Protein AF-A0A657Q3K3-F1 (afdb_monomer)

Foldseek 3Di:
DDDDQDDPVNVVVQLVVVQKAWFWFWKAFLAFQATQATETAIWGHPDPVDIDHCVRPVVVCVVVVVQLVVLLSCLLVVLVLLLVVVVLPVRYAYEYEDALSNQLDLSNVVSNVVNCVVSVRDQQSYEYEYEDVRVVPHDVSSQVNQVSSVVSNYAYEYEPPPPPRDDPVCLVPHRHQAYEHDLVLLVVCVPDPVSLVVLLVVLLSCVVSLHAYEYEADPDLVSSVSNSLSPHGMYTHVVLHDGHGSVVVSVSNNDPGGDNHDCNNVVVSVVVVVVVVVVVVVVVVVCVVCVVPDPDPDDDDPPPDPQDDDDDDDDDDDDDDDDDDDDDDDDDDPDDDDPDPPDDDRPVVPDDPPDPPDDDDDD

Sequence (363 aa):
MGEAEITLVDLAKAVANDEFVFYYQPQVSMVTGILSGAEALLRWRRSEREIISPGEFIPLAESSGFIKEITINMVSKLVRDIVIVNNLNPALTISFNASAKDFSGSGLVDAIEREVRDNQVAIDVLRVELTESVILESDEHTADNLRRLEALGVSLEMDDFGTGFSSLDMLGQWPFSAVKLDQGIISRMRTSGKNRTIALSSVRMAHSLGMDIVAEGIESRDSYIFLQNAGCTTGQGYWISKPLPLEGFLVFASRDQEWPALRLGLFHMAQLDHIQWRKTLMEEVFFHSFADGGRARGRCRPRLSSWITPAAGSASGTTARAGSIAACPCSTSWRRPIAGCTRSVPNWWRRPIGAPTARASPP

Radius of gyration: 24.85 Å; Cα contacts (8 Å, |Δi|>4): 480; chains: 1; bounding box: 60×84×62 Å

Mean predicted aligned error: 12.54 Å

Secondary structure (DSSP, 8-state):
-PPPPP-HHHHHHHHHTT-EEEEEEEEEETTTSSEEEEEEEEEEEEETTEEE-HHHHHHHHHHHTTHHHHHHHHHHHHHHHHHHHHHH-TT-EEEEEE-GGGGSSTHHHHHHHHHHHHTT--GGGEEEEEEHHHHHT--HHHHHHHHHHHHHTPEEEEEEETSS---HHHHHHS-EEEEEE-HHHHHHTTT-HHHHHHHHHHHHHHHHTT-EEEE----SHHHHHHHHHHT-SEE-STTT---EEHHHHHHHHTS-------THHHHHHHHHHHHHHHHHHHHHHHHHHHHTTS-----------SSS------------------------------TT------GGG-S--------PPP-

Nearest PDB structures (foldseek):
  8arv-assembly1_B  TM=9.377E-01  e=3.659E-23  Pseudomonas aeruginosa PAO1
  3sy8-assembly1_D  TM=9.326E-01  e=9.318E-23  Pseudomonas aeruginosa PAO1
  3sy8-assembly1_C  TM=9.336E-01  e=3.787E-22  Pseudomonas aeruginosa PAO1
  3sy8-assembly1_A  TM=9.047E-01  e=4.784E-22  Pseudomonas aeruginosa PAO1
  3sy8-assembly1_B  TM=9.128E-01  e=1.219E-21  Pseudomonas aeruginosa PAO1

Organism: NCBI:txid2548426

Solvent-accessible surface area (backbone atoms only — not comparable to full-atom values): 21229 Å² total; per-residue (Å²): 132,82,80,78,80,85,46,71,68,54,53,53,47,32,61,77,68,64,24,62,44,61,24,32,26,50,27,32,23,25,60,73,12,36,77,40,27,26,41,42,40,69,33,40,37,86,46,102,88,42,73,46,58,48,88,77,48,46,65,59,24,58,76,70,56,51,39,39,59,53,54,50,67,43,46,64,55,54,50,53,52,46,54,57,48,32,73,77,40,71,79,43,27,43,32,33,77,46,58,45,74,38,29,62,46,62,65,42,59,54,48,51,56,48,49,33,61,77,67,69,50,68,48,72,33,38,32,41,31,32,48,58,78,40,55,78,71,53,52,74,58,23,52,53,45,52,51,49,40,44,75,66,41,33,43,32,29,36,30,60,48,76,81,77,83,71,50,68,65,54,69,74,74,46,86,55,47,28,38,30,41,28,35,68,54,54,54,44,32,75,78,36,72,69,37,37,51,49,54,46,47,54,47,51,49,36,52,74,71,70,25,45,33,36,38,31,54,30,69,41,71,67,57,48,54,50,42,21,52,56,42,36,43,28,37,30,19,64,60,78,34,62,68,22,50,62,71,54,36,54,60,56,71,71,49,97,61,76,50,83,54,48,55,62,8,50,53,51,48,54,51,51,52,52,50,52,51,53,48,52,51,51,52,51,52,50,52,58,72,56,56,82,75,54,95,75,79,86,72,87,72,81,78,87,78,82,87,84,80,83,91,77,82,86,83,88,85,84,89,88,88,89,82,81,92,80,83,85,79,93,75,93,73,96,83,79,85,79,83,81,80,82,75,86,69,60,73,88,72,67,62,78,84,75,70,83,77,87,74,82,83,79,135

pLDDT: mean 78.22, std 24.57, range [23.69, 98.56]

InterPro domains:
  IPR001633 EAL domain [PF00563] (10-243)
  IPR001633 EAL domain [PS50883] (4-257)
  IPR001633 EAL domain [SM00052] (3-248)
  IPR001633 EAL domain [cd01948] (10-247)
  IPR035919 EAL domain superfamily [G3DSA:3.20.20.450] (7-258)
  IPR035919 EAL domain superfamily [SSF141868] (10-254)

Structure (mmCIF, N/CA/C/O backbone):
data_AF-A0A657Q3K3-F1
#
_entry.id   AF-A0A657Q3K3-F1
#
loop_
_atom_site.group_PDB
_atom_site.id
_atom_site.type_symbol
_atom_site.label_atom_id
_atom_site.label_alt_id
_atom_site.label_comp_id
_atom_site.label_asym_id
_atom_site.label_entity_id
_atom_site.label_seq_id
_atom_site.pdbx_PDB_ins_code
_atom_site.Cartn_x
_atom_site.Cartn_y
_atom_site.Cartn_z
_atom_site.occupancy
_atom_site.B_iso_or_equiv
_atom_site.auth_seq_id
_atom_site.auth_comp_id
_atom_site.auth_asym_id
_atom_site.auth_atom_id
_atom_site.pdbx_PDB_model_num
ATOM 1 N N . MET A 1 1 ? -2.754 32.372 13.239 1.00 37.00 1 MET A N 1
ATOM 2 C CA . MET A 1 1 ? -3.649 31.634 14.153 1.00 37.00 1 MET A CA 1
ATOM 3 C C . MET A 1 1 ? -2.964 30.307 14.383 1.00 37.00 1 MET A C 1
ATOM 5 O O . MET A 1 1 ? -2.696 29.646 13.395 1.00 37.00 1 MET A O 1
ATOM 9 N N . GLY A 1 2 ? -2.520 30.023 15.610 1.00 43.38 2 GLY A N 1
ATOM 10 C CA . GLY A 1 2 ? -1.815 28.772 15.897 1.00 43.38 2 GLY A CA 1
ATOM 11 C C . GLY A 1 2 ? -2.772 27.606 15.692 1.00 43.38 2 GLY A C 1
ATOM 12 O O . GLY A 1 2 ? -3.871 27.637 16.243 1.00 43.38 2 GLY A O 1
ATOM 13 N N . GLU A 1 3 ? -2.393 26.644 14.856 1.00 53.91 3 GLU A N 1
ATOM 14 C CA . GLU A 1 3 ? -3.095 25.366 14.775 1.00 53.91 3 GLU A CA 1
ATOM 15 C C . GLU A 1 3 ? -3.074 24.748 16.175 1.00 53.91 3 GLU A C 1
ATOM 17 O O . GLU A 1 3 ? -2.020 24.653 16.806 1.00 53.91 3 GLU A O 1
ATOM 22 N N . ALA A 1 4 ? -4.255 24.447 16.713 1.00 69.12 4 ALA A N 1
ATOM 23 C CA . ALA A 1 4 ? -4.358 23.785 18.001 1.00 69.12 4 ALA A CA 1
ATOM 24 C C . ALA A 1 4 ? -3.720 22.398 17.873 1.00 69.12 4 ALA A C 1
ATOM 26 O O . ALA A 1 4 ? -4.109 21.619 17.003 1.00 69.12 4 ALA A O 1
ATOM 27 N N . GLU A 1 5 ? -2.736 22.122 18.724 1.00 86.75 5 GLU A N 1
ATOM 28 C CA . GLU A 1 5 ? -2.041 20.839 18.762 1.00 86.75 5 GLU A CA 1
ATOM 29 C C . GLU A 1 5 ? -3.052 19.711 19.011 1.00 86.75 5 GLU A C 1
ATOM 31 O O . GLU A 1 5 ? -3.883 19.791 19.919 1.00 86.75 5 GLU A O 1
ATOM 36 N N . ILE A 1 6 ? -3.016 18.680 18.166 1.00 91.81 6 ILE A N 1
ATOM 37 C CA . ILE A 1 6 ? -3.902 17.519 18.266 1.00 91.81 6 ILE A CA 1
ATOM 38 C C . ILE A 1 6 ? -3.606 16.779 19.573 1.00 91.81 6 ILE A C 1
ATOM 40 O O . ILE A 1 6 ? -2.451 16.500 19.881 1.00 91.81 6 ILE A O 1
ATOM 44 N N . THR A 1 7 ? -4.644 16.418 20.331 1.00 94.75 7 THR A N 1
ATOM 45 C CA . THR A 1 7 ? -4.495 15.672 21.591 1.00 94.75 7 THR A CA 1
ATOM 46 C C . THR A 1 7 ? -5.052 14.249 21.497 1.00 94.75 7 THR A C 1
ATOM 48 O O . THR A 1 7 ? -5.876 13.936 20.638 1.00 94.75 7 THR A O 1
ATOM 51 N N . LEU A 1 8 ? -4.674 13.373 22.439 1.00 94.94 8 LEU A N 1
ATOM 52 C CA . LEU A 1 8 ? -5.259 12.025 22.548 1.00 94.94 8 LEU A CA 1
ATOM 53 C C . LEU A 1 8 ? -6.769 12.049 22.812 1.00 94.94 8 LEU A C 1
ATOM 55 O O . LEU A 1 8 ? -7.485 11.150 22.380 1.00 94.94 8 LEU A O 1
ATOM 59 N N . VAL A 1 9 ? -7.263 13.087 23.494 1.00 95.75 9 VAL A N 1
ATOM 60 C CA . VAL A 1 9 ? -8.703 13.281 23.707 1.00 95.75 9 VAL A CA 1
ATOM 61 C C . VAL A 1 9 ? -9.404 13.537 22.375 1.00 95.75 9 VAL A C 1
ATOM 63 O O . VAL A 1 9 ? -10.509 13.039 22.166 1.00 95.75 9 VAL A O 1
ATOM 66 N N . ASP A 1 10 ? -8.766 14.273 21.465 1.00 95.19 10 ASP A N 1
ATOM 67 C CA . ASP A 1 10 ? -9.319 14.525 20.137 1.00 95.19 10 ASP A CA 1
ATOM 68 C C . ASP A 1 10 ? -9.315 13.253 19.282 1.00 95.19 10 ASP A C 1
ATOM 70 O O . ASP A 1 10 ? -10.319 12.975 18.632 1.00 95.19 10 ASP A O 1
ATOM 74 N N . LEU A 1 11 ? -8.258 12.430 19.347 1.00 95.81 11 LEU A N 1
ATOM 75 C CA . LEU A 1 11 ? -8.229 11.123 18.670 1.00 95.81 11 LEU A CA 1
ATOM 76 C C . LEU A 1 11 ? -9.324 10.184 19.188 1.00 95.81 11 LEU A C 1
ATOM 78 O O . LEU A 1 11 ? -10.026 9.554 18.399 1.00 95.81 11 LEU A O 1
ATOM 82 N N . ALA A 1 12 ? -9.508 10.115 20.508 1.00 95.44 12 ALA A N 1
ATOM 83 C CA . ALA A 1 12 ? -10.544 9.285 21.111 1.00 95.44 12 ALA A CA 1
ATOM 84 C C . ALA A 1 12 ? -11.955 9.738 20.712 1.00 95.44 12 ALA A C 1
ATOM 86 O O . ALA A 1 12 ? -12.807 8.906 20.399 1.00 95.44 12 ALA A O 1
ATOM 87 N N . LYS A 1 13 ? -12.198 11.055 20.662 1.00 95.56 13 LYS A N 1
ATOM 88 C CA . LYS A 1 13 ? -13.454 11.609 20.137 1.00 95.56 13 LYS A CA 1
ATOM 89 C C . LYS A 1 13 ? -13.642 11.277 18.662 1.00 95.56 13 LYS A C 1
ATOM 91 O O . LYS A 1 13 ? -14.736 10.883 18.287 1.00 95.56 13 LYS A O 1
ATOM 96 N N . ALA A 1 14 ? -12.592 11.386 17.853 1.00 95.56 14 ALA A N 1
ATOM 97 C CA . ALA A 1 14 ? -12.659 11.089 16.427 1.00 95.56 14 ALA A CA 1
ATOM 98 C C . ALA A 1 14 ? -13.032 9.626 16.149 1.00 95.56 14 ALA A C 1
ATOM 100 O O . ALA A 1 14 ? -13.839 9.366 15.259 1.00 95.56 14 ALA A O 1
ATOM 101 N N . VAL A 1 15 ? -12.514 8.676 16.942 1.00 95.25 15 VAL A N 1
ATOM 102 C CA . VAL A 1 15 ? -12.960 7.272 16.893 1.00 95.25 15 VAL A CA 1
ATOM 103 C C . VAL A 1 15 ? -14.437 7.165 17.282 1.00 95.25 15 VAL A C 1
ATOM 105 O O . VAL A 1 15 ? -15.226 6.600 16.530 1.00 95.25 15 VAL A O 1
ATOM 108 N N . ALA A 1 16 ? -14.833 7.745 18.420 1.00 94.94 16 ALA A N 1
ATOM 109 C CA . ALA A 1 16 ? -16.207 7.660 18.924 1.00 94.94 16 ALA A CA 1
ATOM 110 C C . ALA A 1 16 ? -17.251 8.308 17.991 1.00 94.94 16 ALA A C 1
ATOM 112 O O . ALA A 1 16 ? -18.394 7.857 17.936 1.00 94.94 16 ALA A O 1
ATOM 113 N N . ASN A 1 17 ? -16.856 9.349 17.259 1.00 95.06 17 ASN A N 1
ATOM 114 C CA . ASN A 1 17 ? -17.702 10.107 16.338 1.00 95.06 17 ASN A CA 1
ATOM 115 C C . ASN A 1 17 ? -17.625 9.615 14.882 1.00 95.06 17 ASN A C 1
ATOM 117 O O . ASN A 1 17 ? -18.220 10.234 14.002 1.00 95.06 17 ASN A O 1
ATOM 121 N N . ASP A 1 18 ? -16.897 8.530 14.609 1.00 93.94 18 ASP A N 1
ATOM 122 C CA . ASP A 1 18 ? -16.729 7.969 13.265 1.00 93.94 18 ASP A CA 1
ATOM 123 C C . ASP A 1 18 ? -16.052 8.920 12.246 1.00 93.94 18 ASP A C 1
ATOM 125 O O . ASP A 1 18 ? -16.285 8.846 11.037 1.00 93.94 18 ASP A O 1
ATOM 129 N N . GLU A 1 19 ? -15.178 9.813 12.720 1.00 96.38 19 GLU A N 1
ATOM 130 C CA . GLU A 1 19 ? -14.560 10.889 11.924 1.00 96.38 19 GLU A CA 1
ATOM 131 C C . GLU A 1 19 ? -13.394 10.412 11.039 1.00 96.38 19 GLU A C 1
ATOM 133 O O . GLU A 1 19 ? -12.981 11.109 10.106 1.00 96.38 19 GLU A O 1
ATOM 138 N N . PHE A 1 20 ? -12.851 9.222 11.301 1.00 97.12 20 PHE A N 1
ATOM 139 C CA . PHE A 1 20 ? -11.817 8.618 10.464 1.00 97.12 20 PHE A CA 1
ATOM 140 C C . PHE A 1 20 ? -12.420 7.950 9.227 1.00 97.12 20 PHE A C 1
ATOM 142 O O . PHE A 1 20 ? -13.347 7.145 9.321 1.00 97.12 20 PHE A O 1
ATOM 149 N N . VAL A 1 21 ? -11.875 8.261 8.055 1.00 96.88 21 VAL A N 1
ATOM 150 C CA . VAL A 1 21 ? -12.337 7.743 6.761 1.00 96.88 21 VAL A CA 1
ATOM 151 C C . VAL A 1 21 ? -11.157 7.316 5.900 1.00 96.88 21 VAL A C 1
ATOM 153 O O . VAL A 1 21 ? -10.049 7.825 6.069 1.00 96.88 21 VAL A O 1
ATOM 156 N N . PHE A 1 22 ? -11.392 6.414 4.952 1.00 98.00 22 PHE A N 1
ATOM 157 C CA . PHE A 1 22 ? -10.395 6.066 3.946 1.00 98.00 22 PHE A CA 1
ATOM 158 C C . PHE A 1 22 ? -10.553 6.909 2.687 1.00 98.00 22 PHE A C 1
ATOM 160 O O . PHE A 1 22 ? -11.658 7.184 2.215 1.00 98.00 22 PHE A O 1
ATOM 167 N N . TYR A 1 23 ? -9.412 7.312 2.146 1.00 98.00 23 TYR A N 1
ATOM 168 C CA . TYR A 1 23 ? -9.272 7.731 0.762 1.00 98.00 23 TYR A CA 1
ATOM 169 C C . TYR A 1 23 ? -8.463 6.662 0.035 1.00 98.00 23 TYR A C 1
ATOM 171 O O . TYR A 1 23 ? -7.513 6.127 0.584 1.00 98.00 23 TYR A O 1
ATOM 179 N N . TYR A 1 24 ? -8.809 6.379 -1.209 1.00 98.56 24 TYR A N 1
ATOM 180 C CA . TYR A 1 24 ? -8.232 5.313 -2.011 1.00 98.56 24 TYR A CA 1
ATOM 181 C C . TYR A 1 24 ? -7.339 5.910 -3.081 1.00 98.56 24 TYR A C 1
ATOM 183 O O . TYR A 1 24 ? -7.807 6.676 -3.930 1.00 98.56 24 TYR A O 1
ATOM 191 N N . GLN A 1 25 ? -6.052 5.584 -3.043 1.00 98.44 25 GLN A N 1
ATOM 192 C CA . GLN A 1 25 ? -5.123 5.950 -4.099 1.00 98.44 25 GLN A CA 1
ATOM 193 C C . GLN A 1 25 ? -5.008 4.808 -5.114 1.00 98.44 25 GLN A C 1
ATOM 195 O O . GLN A 1 25 ? -4.536 3.734 -4.752 1.00 98.44 25 GLN A O 1
ATOM 200 N N . PRO A 1 26 ? -5.417 5.013 -6.380 1.00 98.19 26 PRO A N 1
ATOM 201 C CA . PRO A 1 26 ? -5.339 3.978 -7.404 1.00 98.19 26 PRO A CA 1
ATOM 202 C C . PRO A 1 26 ? -3.922 3.441 -7.625 1.00 98.19 26 PRO A C 1
ATOM 204 O O . PRO A 1 26 ? -2.973 4.207 -7.817 1.00 98.19 26 PRO A O 1
ATOM 207 N N . GLN A 1 27 ? -3.824 2.116 -7.696 1.00 98.12 27 GLN A N 1
ATOM 208 C CA . GLN A 1 27 ? -2.626 1.368 -8.054 1.00 98.12 27 GLN A CA 1
ATOM 209 C C . GLN A 1 27 ? -2.826 0.690 -9.407 1.00 98.12 27 GLN A C 1
ATOM 211 O O . GLN A 1 27 ? -3.807 -0.024 -9.625 1.00 98.12 27 GLN A O 1
ATOM 216 N N . VAL A 1 28 ? -1.880 0.885 -10.320 1.00 97.25 28 VAL A N 1
ATOM 217 C CA . VAL A 1 28 ? -1.952 0.366 -11.690 1.00 97.25 28 VAL A CA 1
ATOM 218 C C . VAL A 1 28 ? -0.889 -0.695 -11.903 1.00 97.25 28 VAL A C 1
ATOM 220 O O . VAL A 1 28 ? 0.286 -0.482 -11.597 1.00 97.25 28 VAL A O 1
ATOM 223 N N . SER A 1 29 ? -1.271 -1.808 -12.525 1.00 95.56 29 SER A N 1
ATOM 224 C CA . SER A 1 29 ? -0.317 -2.819 -12.959 1.00 95.56 29 SER A CA 1
ATOM 225 C C . SER A 1 29 ? 0.487 -2.305 -14.151 1.00 95.56 29 SER A C 1
ATOM 227 O O . SER A 1 29 ? -0.033 -2.156 -15.255 1.00 95.56 29 SER A O 1
ATOM 229 N N . MET A 1 30 ? 1.794 -2.127 -13.969 1.00 94.62 30 MET A N 1
ATOM 230 C CA . MET A 1 30 ? 2.709 -1.747 -15.053 1.00 94.62 30 MET A CA 1
ATOM 231 C C . MET A 1 30 ? 2.913 -2.871 -16.081 1.00 94.62 30 MET A C 1
ATOM 233 O O . MET A 1 30 ? 3.466 -2.646 -17.155 1.00 94.62 30 MET A O 1
ATOM 237 N N . VAL A 1 31 ? 2.468 -4.090 -15.775 1.00 91.25 31 VAL A N 1
ATOM 238 C CA . VAL A 1 31 ? 2.579 -5.263 -16.658 1.00 91.25 31 VAL A CA 1
ATOM 239 C C . VAL A 1 31 ? 1.438 -5.325 -17.668 1.00 91.25 31 VAL A C 1
ATOM 241 O O . VAL A 1 31 ? 1.621 -5.788 -18.797 1.00 91.25 31 VAL A O 1
ATOM 244 N N . THR A 1 32 ? 0.248 -4.921 -17.231 1.00 92.19 32 THR A N 1
ATOM 245 C CA . THR A 1 32 ? -1.004 -5.069 -17.983 1.00 92.19 32 THR A CA 1
ATOM 246 C C . THR A 1 32 ? -1.603 -3.732 -18.398 1.00 92.19 32 THR A C 1
ATOM 248 O O . THR A 1 32 ? -2.399 -3.713 -19.325 1.00 92.19 32 THR A O 1
ATOM 251 N N . GLY A 1 33 ? -1.191 -2.629 -17.770 1.00 93.81 33 GLY A N 1
ATOM 252 C CA . GLY A 1 33 ? -1.709 -1.294 -18.056 1.00 93.81 33 GLY A CA 1
ATOM 253 C C . GLY A 1 33 ? -3.102 -1.047 -17.493 1.00 93.81 33 GLY A C 1
ATOM 254 O O . GLY A 1 33 ? -3.696 -0.040 -17.846 1.00 93.81 33 GLY A O 1
ATOM 255 N N . ILE A 1 34 ? -3.619 -1.932 -16.640 1.00 95.12 34 ILE A N 1
ATOM 256 C CA . ILE A 1 34 ? -4.950 -1.809 -16.036 1.00 95.12 34 ILE A CA 1
ATOM 257 C C . ILE A 1 34 ? -4.852 -1.534 -14.537 1.00 95.12 34 ILE A C 1
ATOM 259 O O . ILE A 1 34 ? -3.834 -1.821 -13.894 1.00 95.12 34 ILE A O 1
ATOM 263 N N . LEU A 1 35 ? -5.935 -0.996 -13.979 1.00 97.12 35 LEU A N 1
ATOM 264 C CA . LEU A 1 35 ? -6.095 -0.831 -12.540 1.00 97.12 35 LEU A CA 1
ATOM 265 C C . LEU A 1 35 ? -5.965 -2.192 -11.838 1.00 97.12 35 LEU A C 1
ATOM 267 O O . LEU A 1 35 ? -6.646 -3.149 -12.201 1.00 97.12 35 LEU A O 1
ATOM 271 N N . SER A 1 36 ? -5.082 -2.275 -10.846 1.00 96.19 36 SER A N 1
ATOM 272 C CA . SER A 1 36 ? -4.871 -3.484 -10.043 1.00 96.19 36 SER A CA 1
ATOM 273 C C . SER A 1 36 ? -5.468 -3.394 -8.646 1.00 96.19 36 SER A C 1
ATOM 275 O O . SER A 1 36 ? -5.660 -4.424 -8.009 1.00 96.19 36 SER A O 1
ATOM 277 N N . GLY A 1 37 ? -5.739 -2.186 -8.155 1.00 97.25 37 GLY A N 1
ATOM 278 C CA . GLY A 1 37 ? -6.202 -1.997 -6.791 1.00 97.25 37 GLY A CA 1
ATOM 279 C C . GLY A 1 37 ? -6.117 -0.554 -6.325 1.00 97.25 37 GLY A C 1
ATOM 280 O O . GLY A 1 37 ? -6.010 0.366 -7.143 1.00 97.25 37 GLY A O 1
ATOM 281 N N . ALA A 1 38 ? -6.135 -0.366 -5.012 1.00 98.44 38 ALA A N 1
ATOM 282 C CA . ALA A 1 38 ? -5.856 0.913 -4.384 1.00 98.44 38 ALA A CA 1
ATOM 283 C C . ALA A 1 38 ? -5.265 0.760 -2.984 1.00 98.44 38 ALA A C 1
ATOM 285 O O . ALA A 1 38 ? -5.571 -0.194 -2.274 1.00 98.44 38 ALA A O 1
ATOM 286 N N . GLU A 1 39 ? -4.497 1.764 -2.579 1.00 98.38 39 GLU A N 1
ATOM 287 C CA . GLU A 1 39 ? -4.085 1.938 -1.192 1.00 98.38 39 GLU A CA 1
ATOM 288 C C . GLU A 1 39 ? -5.132 2.754 -0.430 1.00 98.38 39 GLU A C 1
ATOM 290 O O . GLU A 1 39 ? -5.483 3.870 -0.827 1.00 98.38 39 GLU A O 1
ATOM 295 N N . ALA A 1 40 ? -5.640 2.189 0.661 1.00 98.19 40 ALA A N 1
ATOM 296 C CA . ALA A 1 40 ? -6.545 2.826 1.599 1.00 98.19 40 ALA A CA 1
ATOM 297 C C . ALA A 1 40 ? -5.743 3.678 2.592 1.00 98.19 40 ALA A C 1
ATOM 299 O O . ALA A 1 40 ? -5.138 3.203 3.553 1.00 98.19 40 ALA A O 1
ATOM 300 N N . LEU A 1 41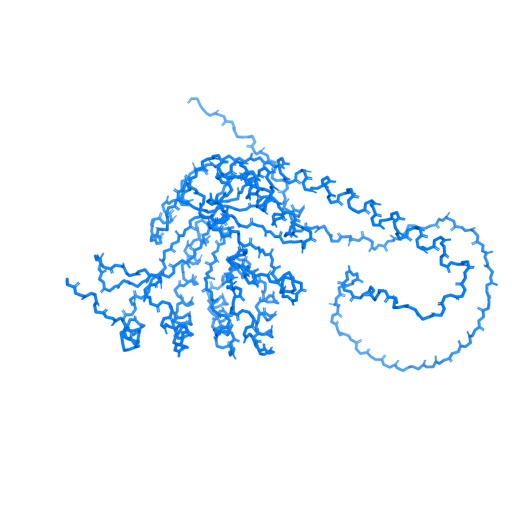 ? -5.773 4.980 2.352 1.00 96.50 41 LEU A N 1
ATOM 301 C CA . LEU A 1 41 ? -5.083 5.996 3.120 1.00 96.50 41 LEU A CA 1
ATOM 302 C C . LEU A 1 41 ? -6.039 6.628 4.124 1.00 96.50 41 LEU A C 1
ATOM 304 O O . LEU A 1 41 ? -7.039 7.250 3.750 1.00 96.50 41 LEU A O 1
ATOM 308 N N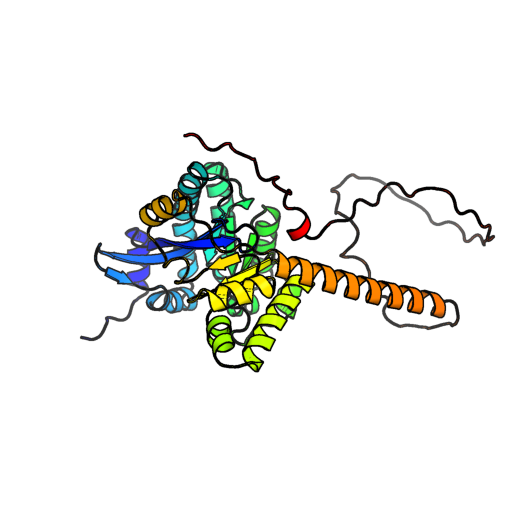 . LEU A 1 42 ? -5.708 6.512 5.406 1.00 96.50 42 LEU A N 1
ATOM 309 C CA . LEU A 1 42 ? -6.505 7.102 6.473 1.00 96.50 42 LEU A CA 1
ATOM 310 C C . LEU A 1 42 ? -6.580 8.628 6.313 1.00 96.50 42 LEU A C 1
ATOM 312 O O . LEU A 1 42 ? -5.632 9.282 5.881 1.00 96.50 42 LEU A O 1
ATOM 316 N N . ARG A 1 43 ? -7.715 9.223 6.651 1.00 96.31 43 ARG A N 1
ATOM 317 C CA . ARG A 1 43 ? -7.928 10.669 6.729 1.00 96.31 43 ARG A CA 1
ATOM 318 C C . ARG A 1 43 ? -8.797 10.953 7.939 1.00 96.31 43 ARG A C 1
ATOM 320 O O . ARG A 1 43 ? -9.720 10.192 8.225 1.00 96.31 43 ARG A O 1
ATOM 327 N N . TRP A 1 44 ? -8.540 12.060 8.621 1.00 96.25 44 TRP A N 1
ATOM 328 C CA . TRP A 1 44 ? -9.408 12.506 9.703 1.00 96.25 44 TRP A CA 1
ATOM 329 C C . TRP A 1 44 ? -10.298 13.638 9.208 1.00 96.25 44 TRP A C 1
ATOM 331 O O . TRP A 1 44 ? -9.841 14.746 8.943 1.00 96.25 44 TRP A O 1
ATOM 341 N N . ARG A 1 45 ? -11.588 13.344 9.057 1.00 94.62 45 ARG A N 1
ATOM 342 C CA . ARG A 1 45 ? -12.604 14.287 8.602 1.00 94.62 45 ARG A CA 1
ATOM 343 C C . ARG A 1 45 ? -13.367 14.849 9.802 1.00 94.62 45 ARG A C 1
ATOM 345 O O . ARG A 1 45 ? -14.374 14.278 10.210 1.00 94.62 45 ARG A O 1
ATOM 352 N N . ARG A 1 46 ? -12.914 15.990 10.331 1.00 91.06 46 ARG A N 1
ATOM 353 C CA . ARG A 1 46 ? -13.607 16.714 11.420 1.00 91.06 46 ARG A CA 1
ATOM 354 C C . ARG A 1 46 ? -14.923 17.340 10.967 1.00 91.06 46 ARG A C 1
ATOM 356 O O . ARG A 1 46 ? -15.865 17.474 11.738 1.00 91.06 46 ARG A O 1
ATOM 363 N N . SER A 1 47 ? -14.988 17.749 9.704 1.00 90.00 47 SER A N 1
ATOM 364 C CA . SER A 1 47 ? -16.202 18.251 9.063 1.00 90.00 47 SER A CA 1
ATOM 365 C C . SER A 1 47 ? -16.136 18.006 7.556 1.00 90.00 47 SER A C 1
ATOM 367 O O . SER A 1 47 ? -15.087 17.643 7.028 1.00 90.00 47 SER A O 1
ATOM 369 N N . GLU A 1 48 ? -17.223 18.251 6.821 1.00 81.56 48 GLU A N 1
ATOM 370 C CA . GLU A 1 48 ? -17.224 18.122 5.353 1.00 81.56 48 GLU A CA 1
ATOM 371 C C . GLU A 1 48 ? -16.166 18.990 4.647 1.00 81.56 48 GLU A C 1
ATOM 373 O O . GLU A 1 48 ? -15.794 18.700 3.513 1.00 81.56 48 GLU A O 1
ATOM 378 N N . ARG A 1 49 ? -15.680 20.056 5.299 1.00 84.31 49 ARG A N 1
ATOM 379 C CA . ARG A 1 49 ? -14.710 21.005 4.728 1.00 84.31 49 ARG A CA 1
ATOM 380 C C . ARG A 1 49 ? -13.319 20.915 5.349 1.00 84.31 49 ARG A C 1
ATOM 382 O O . ARG A 1 49 ? -12.421 21.611 4.887 1.00 84.31 49 ARG A O 1
ATOM 389 N N . GLU A 1 50 ? -13.140 20.088 6.374 1.00 90.56 50 GLU A N 1
ATOM 390 C CA . GLU A 1 50 ? -11.889 19.975 7.121 1.00 90.56 50 GLU A CA 1
ATOM 391 C C . GLU A 1 50 ? -11.436 18.517 7.146 1.00 90.56 50 GLU A C 1
ATOM 393 O O . GLU A 1 50 ? -12.022 17.670 7.828 1.00 90.56 50 GLU A O 1
ATOM 398 N N . ILE A 1 51 ? -10.390 18.243 6.366 1.00 92.75 51 ILE A N 1
ATOM 399 C CA . ILE A 1 51 ? -9.722 16.947 6.298 1.00 92.75 51 ILE A CA 1
ATOM 400 C C . ILE A 1 51 ? -8.284 17.151 6.752 1.00 92.75 51 ILE A C 1
ATOM 402 O O . ILE A 1 51 ? -7.529 17.876 6.108 1.00 92.75 51 ILE A O 1
ATOM 406 N N . ILE A 1 52 ? -7.925 16.484 7.839 1.00 93.06 52 ILE A N 1
ATOM 407 C CA . ILE A 1 52 ? -6.597 16.505 8.441 1.00 93.06 52 ILE A CA 1
ATOM 408 C C . ILE A 1 52 ? -5.767 15.363 7.847 1.00 93.06 52 ILE A C 1
ATOM 410 O O . ILE A 1 52 ? -6.249 14.231 7.679 1.00 93.06 52 ILE A O 1
ATOM 414 N N . SER A 1 53 ? -4.517 15.672 7.502 1.00 90.75 53 SER A N 1
ATOM 415 C CA . SER A 1 53 ? -3.580 14.721 6.906 1.00 90.75 53 SER A CA 1
ATOM 416 C C . SER A 1 53 ? -3.055 13.723 7.948 1.00 90.75 53 SER A C 1
ATOM 418 O O . SER A 1 53 ? -2.808 14.116 9.087 1.00 90.75 53 SER A O 1
ATOM 420 N N . PRO A 1 54 ? -2.789 12.451 7.583 1.00 91.25 54 PRO A N 1
ATOM 421 C CA . PRO A 1 54 ? -2.129 11.478 8.459 1.00 91.25 54 PRO A CA 1
ATOM 422 C C . PRO A 1 54 ? -0.869 11.998 9.134 1.00 91.25 54 PRO A C 1
ATOM 424 O O . PRO A 1 54 ? -0.667 11.743 10.316 1.00 91.25 54 PRO A O 1
ATOM 427 N N . GLY A 1 55 ? -0.057 12.779 8.416 1.00 90.88 55 GLY A N 1
ATOM 428 C CA . GLY A 1 55 ? 1.187 13.334 8.955 1.00 90.88 55 GLY A CA 1
ATOM 429 C C . GLY A 1 55 ? 0.997 14.234 10.181 1.00 90.88 55 GLY A C 1
ATOM 430 O O . GLY A 1 55 ? 1.949 14.437 10.924 1.00 90.88 55 GLY A O 1
ATOM 431 N N . GLU A 1 56 ? -0.213 14.747 10.419 1.00 92.12 56 GLU A N 1
ATOM 432 C CA . GLU A 1 56 ? -0.520 15.611 11.562 1.00 92.12 56 GLU A CA 1
ATOM 433 C C . GLU A 1 56 ? -0.913 14.821 12.820 1.00 92.12 56 GLU A C 1
ATOM 435 O O . GLU A 1 56 ? -0.711 15.309 13.929 1.00 92.12 56 GLU A O 1
ATOM 440 N N . PHE A 1 57 ? -1.463 13.607 12.681 1.00 93.56 57 PHE A N 1
ATOM 441 C CA . PHE A 1 57 ? -2.030 12.862 13.816 1.00 93.56 57 PHE A CA 1
ATOM 442 C C . PHE A 1 57 ? -1.460 11.453 14.022 1.00 93.56 57 PHE A C 1
ATOM 444 O O . PHE A 1 57 ? -1.447 10.974 15.158 1.00 93.56 57 PHE A O 1
ATOM 451 N N . ILE A 1 58 ? -0.964 10.789 12.972 1.00 91.88 58 ILE A N 1
ATOM 452 C CA . ILE A 1 58 ? -0.362 9.451 13.069 1.00 91.88 58 ILE A CA 1
ATOM 453 C C . ILE A 1 58 ? 0.860 9.442 13.999 1.00 91.88 58 ILE A C 1
ATOM 455 O O . ILE A 1 58 ? 0.883 8.579 14.874 1.00 91.88 58 ILE A O 1
ATOM 459 N N . PRO A 1 59 ? 1.804 10.412 13.952 1.00 91.12 59 PRO A N 1
ATOM 460 C CA . PRO A 1 59 ? 2.951 10.399 14.867 1.00 91.12 59 PRO A CA 1
ATOM 461 C C . PRO A 1 59 ? 2.548 10.402 16.352 1.00 91.12 59 PRO A C 1
ATOM 463 O O . PRO A 1 59 ? 3.149 9.715 17.185 1.00 91.12 59 PRO A O 1
ATOM 466 N N . LEU A 1 60 ? 1.487 11.138 16.704 1.00 92.62 60 LEU A N 1
ATOM 467 C CA . LEU A 1 60 ? 0.931 11.127 18.058 1.00 92.62 60 LEU A CA 1
ATOM 468 C C . LEU A 1 60 ? 0.243 9.791 18.375 1.00 92.62 60 LEU A C 1
ATOM 470 O O . LEU A 1 60 ? 0.429 9.238 19.461 1.00 92.62 60 LEU A O 1
ATOM 474 N N . ALA A 1 61 ? -0.548 9.260 17.442 1.00 92.12 61 ALA A N 1
ATOM 475 C CA . ALA A 1 61 ? -1.225 7.978 17.614 1.00 92.12 61 ALA A CA 1
ATOM 476 C C . ALA A 1 61 ? -0.220 6.825 17.819 1.00 92.12 61 ALA A C 1
ATOM 478 O O . ALA A 1 61 ? -0.424 5.973 18.682 1.00 92.12 61 ALA A O 1
ATOM 479 N N . GLU A 1 62 ? 0.893 6.816 17.087 1.00 89.06 62 GLU A N 1
ATOM 480 C CA . GLU A 1 62 ? 1.934 5.788 17.184 1.00 89.06 62 GLU A CA 1
ATOM 481 C C . GLU A 1 62 ? 2.783 5.907 18.451 1.00 89.06 62 GLU A C 1
ATOM 483 O O . GLU A 1 62 ? 3.076 4.898 19.104 1.00 89.06 62 GLU A O 1
ATOM 488 N N . SER A 1 63 ? 3.184 7.127 18.823 1.00 88.44 63 SER A N 1
ATOM 489 C CA . SER A 1 63 ? 3.988 7.364 20.031 1.00 88.44 63 SER A CA 1
ATOM 490 C C . SER A 1 63 ? 3.209 7.076 21.318 1.00 88.44 63 SER A C 1
ATOM 492 O O . SER A 1 63 ? 3.792 6.600 22.289 1.00 88.44 63 SER A O 1
ATOM 494 N N . SER A 1 64 ? 1.888 7.284 21.310 1.00 91.19 64 SER A N 1
ATOM 495 C CA . SER A 1 64 ? 0.993 6.956 22.430 1.00 91.19 64 SER A CA 1
ATOM 496 C C . SER A 1 64 ? 0.471 5.515 22.435 1.00 91.19 64 SER A C 1
ATOM 498 O O . SER A 1 64 ? -0.083 5.074 23.441 1.00 91.19 64 SER A O 1
ATOM 500 N N . GLY A 1 65 ? 0.603 4.787 21.322 1.00 88.81 65 GLY A N 1
ATOM 501 C CA . GLY A 1 65 ? -0.007 3.468 21.125 1.00 88.81 65 GLY A CA 1
ATOM 502 C C . GLY A 1 65 ? -1.506 3.499 20.788 1.00 88.81 65 GLY A C 1
ATOM 503 O O . GLY A 1 65 ? -2.099 2.441 20.585 1.00 88.81 65 GLY A O 1
ATOM 504 N N . PHE A 1 66 ? -2.120 4.683 20.681 1.00 92.31 66 PHE A N 1
ATOM 505 C CA . PHE A 1 66 ? -3.530 4.842 20.305 1.00 92.31 66 PHE A CA 1
ATOM 506 C C . PHE A 1 66 ? -3.814 4.449 18.844 1.00 92.31 66 PHE A C 1
ATOM 508 O O . PHE A 1 66 ? -4.964 4.192 18.490 1.00 92.31 66 PHE A O 1
ATOM 515 N N . ILE A 1 67 ? -2.776 4.345 18.003 1.00 91.44 67 ILE A N 1
ATOM 516 C CA . ILE A 1 67 ? -2.897 3.875 16.616 1.00 91.44 67 ILE A CA 1
ATOM 517 C C . ILE A 1 67 ? -3.613 2.522 16.526 1.00 91.44 67 ILE A C 1
ATOM 519 O O . ILE A 1 67 ? -4.482 2.361 15.679 1.00 91.44 67 ILE A O 1
ATOM 523 N N . LYS A 1 68 ? -3.382 1.621 17.489 1.00 91.12 68 LYS A N 1
ATOM 524 C CA . LYS A 1 68 ? -4.036 0.309 17.552 1.00 91.12 68 LYS A CA 1
ATOM 525 C C . LYS A 1 68 ? -5.553 0.408 17.634 1.00 91.12 68 LYS A C 1
ATOM 527 O O . LYS A 1 68 ? -6.258 -0.346 16.967 1.00 91.12 68 LYS A O 1
ATOM 532 N N . GLU A 1 69 ? -6.053 1.338 18.443 1.00 92.75 69 GLU A N 1
ATOM 533 C CA . GLU A 1 69 ? -7.489 1.572 18.581 1.00 92.75 69 GLU A CA 1
ATOM 534 C C . GLU A 1 69 ? -8.063 2.097 17.261 1.00 92.75 69 GLU A C 1
ATOM 536 O O . GLU A 1 69 ? -9.086 1.601 16.792 1.00 92.75 69 GLU A O 1
ATOM 541 N N . ILE A 1 70 ? -7.373 3.041 16.616 1.00 95.25 70 ILE A N 1
ATOM 542 C CA . ILE A 1 70 ? -7.780 3.582 15.315 1.00 95.25 70 ILE A CA 1
ATOM 543 C C . ILE A 1 70 ? -7.813 2.463 14.266 1.00 95.25 70 ILE A C 1
ATOM 545 O O . ILE A 1 70 ? -8.857 2.237 13.656 1.00 95.25 70 ILE A O 1
ATOM 549 N N . THR A 1 71 ? -6.712 1.728 14.082 1.00 94.69 71 THR A N 1
ATOM 550 C CA . THR A 1 71 ? -6.590 0.684 13.057 1.00 94.69 71 THR A CA 1
ATOM 551 C C . THR A 1 71 ? -7.656 -0.399 13.235 1.00 94.69 71 THR A C 1
ATOM 553 O O . THR A 1 71 ? -8.348 -0.729 12.272 1.00 94.69 71 THR A O 1
ATOM 556 N N . ILE A 1 72 ? -7.869 -0.901 14.461 1.00 94.38 72 ILE A N 1
ATOM 557 C CA . ILE A 1 72 ? -8.886 -1.931 14.744 1.00 94.38 72 ILE A CA 1
ATOM 558 C C . ILE A 1 72 ? -10.301 -1.426 14.431 1.00 94.38 72 ILE A C 1
ATOM 560 O O . ILE A 1 72 ? -11.071 -2.140 13.785 1.00 94.38 72 ILE A O 1
ATOM 564 N N . ASN A 1 73 ? -10.648 -0.199 14.839 1.00 95.19 73 ASN A N 1
ATOM 565 C CA . ASN A 1 73 ? -11.968 0.376 14.550 1.00 95.19 73 ASN A CA 1
ATOM 566 C C . ASN A 1 73 ? -12.195 0.568 13.037 1.00 95.19 73 ASN A C 1
ATOM 568 O O . ASN A 1 73 ? -13.320 0.433 12.546 1.00 95.19 73 ASN A O 1
ATOM 572 N N . MET A 1 74 ? -11.125 0.815 12.276 1.00 97.06 74 MET A N 1
ATOM 573 C CA . MET A 1 74 ? -11.194 1.016 10.829 1.00 97.06 74 MET A CA 1
ATOM 574 C C . MET A 1 74 ? -11.336 -0.278 10.011 1.00 97.06 74 MET A C 1
ATOM 576 O O . MET A 1 74 ? -11.812 -0.199 8.877 1.00 97.06 74 MET A O 1
ATOM 580 N N . VAL A 1 75 ? -11.020 -1.464 10.554 1.00 97.06 75 VAL A N 1
ATOM 581 C CA . VAL A 1 75 ? -11.119 -2.748 9.815 1.00 97.06 75 VAL A CA 1
ATOM 582 C C . VAL A 1 75 ? -12.525 -2.979 9.260 1.00 97.06 75 VAL A C 1
ATOM 584 O O . VAL A 1 75 ? -12.682 -3.340 8.096 1.00 97.06 75 VAL A O 1
ATOM 587 N N . SER A 1 76 ? -13.562 -2.715 10.061 1.00 96.50 76 SER A N 1
ATOM 588 C CA . SER A 1 76 ? -14.952 -2.907 9.623 1.00 96.50 76 SER A CA 1
ATOM 589 C C . SER A 1 76 ? -15.325 -2.012 8.434 1.00 96.50 76 SER A C 1
ATOM 591 O O . SER A 1 76 ? -16.142 -2.396 7.599 1.00 96.50 76 SER A O 1
ATOM 593 N N . LYS A 1 77 ? -14.757 -0.800 8.349 1.00 97.19 77 LYS A N 1
ATOM 594 C CA . LYS A 1 77 ? -14.952 0.105 7.206 1.00 97.19 77 LYS A CA 1
ATOM 595 C C . LYS A 1 77 ? -14.187 -0.406 5.998 1.00 97.19 77 LYS A C 1
ATOM 597 O O . LYS A 1 77 ? -14.786 -0.579 4.947 1.00 97.19 77 LYS A O 1
ATOM 602 N N . LEU A 1 78 ? -12.918 -0.762 6.191 1.00 98.06 78 LEU A N 1
ATOM 603 C CA . LEU A 1 78 ? -12.069 -1.302 5.135 1.00 98.06 78 LEU A CA 1
ATOM 604 C C . LEU A 1 78 ? -12.719 -2.506 4.442 1.00 98.06 78 LEU A C 1
ATOM 606 O O . LEU A 1 78 ? -12.802 -2.540 3.220 1.00 98.06 78 LEU A O 1
ATOM 610 N N . VAL A 1 79 ? -13.221 -3.473 5.216 1.00 97.94 79 VAL A N 1
ATOM 611 C CA . VAL A 1 79 ? -13.859 -4.678 4.668 1.00 97.94 79 VAL A CA 1
ATOM 612 C C . VAL A 1 79 ? -15.165 -4.348 3.943 1.00 97.94 79 VAL A C 1
ATOM 614 O O . VAL A 1 79 ? -15.406 -4.889 2.865 1.00 97.94 79 VAL A O 1
ATOM 617 N N . ARG A 1 80 ? -15.983 -3.426 4.467 1.00 97.31 80 ARG A N 1
ATOM 618 C CA . ARG A 1 80 ? -17.181 -2.940 3.758 1.00 97.31 80 ARG A CA 1
ATOM 619 C C . ARG A 1 80 ? -16.823 -2.301 2.418 1.00 97.31 80 ARG A C 1
ATOM 621 O O . ARG A 1 80 ? -17.467 -2.593 1.412 1.00 97.31 80 ARG A O 1
ATOM 628 N N . ASP A 1 81 ? -15.778 -1.487 2.395 1.00 98.12 81 ASP A N 1
ATOM 629 C CA . ASP A 1 81 ? -15.326 -0.812 1.184 1.00 98.12 81 ASP A CA 1
ATOM 630 C C . ASP A 1 81 ? -14.760 -1.824 0.173 1.00 98.12 81 ASP A C 1
ATOM 632 O O . ASP A 1 81 ? -15.074 -1.746 -1.014 1.00 98.12 81 ASP A O 1
ATOM 636 N N . ILE A 1 82 ? -14.044 -2.856 0.639 1.00 98.00 82 ILE A N 1
ATOM 637 C CA . ILE A 1 82 ? -13.598 -3.986 -0.192 1.00 98.00 82 ILE A CA 1
ATOM 638 C C . ILE A 1 82 ? -14.781 -4.722 -0.826 1.00 98.00 82 ILE A C 1
ATOM 640 O O . ILE A 1 82 ? -14.732 -5.018 -2.016 1.00 98.00 82 ILE A O 1
ATOM 644 N N . VAL A 1 83 ? -15.859 -4.998 -0.084 1.00 97.81 83 VAL A N 1
ATOM 645 C CA . VAL A 1 83 ? -17.063 -5.635 -0.653 1.00 97.81 83 VAL A CA 1
ATOM 646 C C . VAL A 1 83 ? -17.629 -4.794 -1.800 1.00 97.81 83 VAL A C 1
ATOM 648 O O . VAL A 1 83 ? -17.954 -5.326 -2.863 1.00 97.81 83 VAL A O 1
ATOM 651 N N . ILE A 1 84 ? -17.722 -3.475 -1.615 1.00 97.75 84 ILE A N 1
ATOM 652 C CA . ILE A 1 84 ? -18.233 -2.555 -2.639 1.00 97.75 84 ILE A CA 1
ATOM 653 C C . ILE A 1 84 ? -17.317 -2.550 -3.871 1.00 97.75 84 ILE A C 1
ATOM 655 O O . ILE A 1 84 ? -17.805 -2.650 -4.998 1.00 97.75 84 ILE A O 1
ATOM 659 N N . VAL A 1 85 ? -16.000 -2.482 -3.669 1.00 97.12 85 VAL A N 1
ATOM 660 C CA . VAL A 1 85 ? -15.006 -2.507 -4.753 1.00 97.12 85 VAL A CA 1
ATOM 661 C C . VAL A 1 85 ? -15.021 -3.846 -5.499 1.00 97.12 85 VAL A C 1
ATOM 663 O O . VAL A 1 85 ? -15.020 -3.859 -6.729 1.00 97.12 85 VAL A O 1
ATOM 666 N N . ASN A 1 86 ? -15.124 -4.972 -4.793 1.00 95.06 86 ASN A N 1
ATOM 667 C CA . ASN A 1 86 ? -15.147 -6.304 -5.401 1.00 95.06 86 ASN A CA 1
ATOM 668 C C . ASN A 1 86 ? -16.416 -6.565 -6.219 1.00 95.06 86 ASN A C 1
ATOM 670 O O . ASN A 1 86 ? -16.364 -7.295 -7.208 1.00 95.06 86 ASN A O 1
ATOM 674 N N . ASN A 1 87 ? -17.540 -5.938 -5.859 1.00 95.25 87 ASN A N 1
ATOM 675 C CA . ASN A 1 87 ? -18.753 -5.974 -6.679 1.00 95.25 87 ASN A CA 1
ATOM 676 C C . ASN A 1 87 ? -18.567 -5.269 -8.032 1.00 95.25 87 ASN A C 1
ATOM 678 O O . ASN A 1 87 ? -19.234 -5.631 -9.000 1.00 95.25 87 ASN A O 1
ATOM 682 N N . LEU A 1 88 ? -17.674 -4.275 -8.110 1.00 94.25 88 LEU A N 1
ATOM 683 C CA . LEU A 1 88 ? -17.289 -3.643 -9.372 1.00 94.25 88 LEU A CA 1
ATOM 684 C C . LEU A 1 88 ? -16.293 -4.518 -10.141 1.00 94.25 88 LEU A C 1
ATOM 686 O O . LEU A 1 88 ? -16.482 -4.775 -11.329 1.00 94.25 88 LEU A O 1
ATOM 690 N N . ASN A 1 89 ? -15.231 -4.969 -9.472 1.00 94.25 89 ASN A N 1
ATOM 691 C CA . ASN A 1 89 ? -14.247 -5.877 -10.046 1.00 94.25 89 ASN A CA 1
ATOM 692 C C . ASN A 1 89 ? -13.574 -6.708 -8.935 1.00 94.25 89 ASN A C 1
ATOM 694 O O . ASN A 1 89 ? -12.783 -6.154 -8.171 1.00 94.25 89 ASN A O 1
ATOM 698 N N . PRO A 1 90 ? -13.811 -8.032 -8.874 1.00 94.06 90 PRO A N 1
ATOM 699 C CA . PRO A 1 90 ? -13.310 -8.888 -7.797 1.00 94.06 90 PRO A CA 1
ATOM 700 C C . PRO A 1 90 ? -11.793 -9.114 -7.837 1.00 94.06 90 PRO A C 1
ATOM 702 O O . PRO A 1 90 ? -11.247 -9.719 -6.923 1.00 94.06 90 PRO A O 1
ATOM 705 N N . ALA A 1 91 ? -11.108 -8.676 -8.899 1.00 93.69 91 ALA A N 1
ATOM 706 C CA . ALA A 1 91 ? -9.654 -8.765 -9.007 1.00 93.69 91 ALA A CA 1
ATOM 707 C C . ALA A 1 91 ? -8.925 -7.546 -8.415 1.00 93.69 91 ALA A C 1
ATOM 709 O O . ALA A 1 91 ? -7.693 -7.549 -8.373 1.00 93.69 91 ALA A O 1
ATOM 710 N N . LEU A 1 92 ? -9.650 -6.491 -8.020 1.00 96.75 92 LEU A N 1
ATOM 711 C CA . LEU A 1 92 ? -9.043 -5.306 -7.421 1.00 96.75 92 LEU A CA 1
ATOM 712 C C . LEU A 1 92 ? -8.638 -5.593 -5.981 1.00 96.75 92 LEU A C 1
ATOM 714 O O . LEU A 1 92 ? -9.452 -6.011 -5.166 1.00 96.75 92 LEU A O 1
ATOM 718 N N . THR A 1 93 ? -7.377 -5.322 -5.664 1.00 97.44 93 THR A N 1
ATOM 719 C CA . THR A 1 93 ? -6.868 -5.472 -4.300 1.00 97.44 93 THR A CA 1
ATOM 720 C C . THR A 1 93 ? -6.923 -4.154 -3.543 1.00 97.44 93 THR A C 1
ATOM 722 O O . THR A 1 93 ? -6.695 -3.097 -4.130 1.00 97.44 93 THR A O 1
ATOM 725 N N . ILE A 1 94 ? -7.153 -4.206 -2.236 1.00 98.31 94 ILE A N 1
ATOM 726 C CA . ILE A 1 94 ? -7.051 -3.043 -1.355 1.00 98.31 94 ILE A CA 1
ATOM 727 C C . ILE A 1 94 ? -5.932 -3.287 -0.350 1.00 98.31 94 ILE A C 1
ATOM 729 O O . ILE A 1 94 ? -5.954 -4.279 0.381 1.00 98.31 94 ILE A O 1
ATOM 733 N N . SER A 1 95 ? -4.960 -2.382 -0.326 1.00 97.94 95 SER A N 1
ATOM 734 C CA . SER A 1 95 ? -3.924 -2.339 0.702 1.00 97.94 95 SER A CA 1
ATOM 735 C C . SER A 1 95 ? -4.268 -1.302 1.770 1.00 97.94 95 SER A C 1
ATOM 737 O O . SER A 1 95 ? -5.004 -0.355 1.499 1.00 97.94 95 SER A O 1
ATOM 739 N N . PHE A 1 96 ? -3.783 -1.473 2.996 1.00 96.69 96 PHE A N 1
ATOM 740 C CA . PHE A 1 96 ? -3.869 -0.442 4.032 1.00 96.69 96 PHE A CA 1
ATOM 741 C C . PHE A 1 96 ? -2.616 -0.452 4.902 1.00 96.69 96 PHE A C 1
ATOM 743 O O . PHE A 1 96 ? -1.986 -1.494 5.089 1.00 96.69 96 PHE A O 1
ATOM 750 N N . ASN A 1 97 ? -2.295 0.711 5.456 1.00 94.25 97 ASN A N 1
ATOM 751 C CA . ASN A 1 97 ? -1.152 0.886 6.339 1.00 94.25 97 ASN A CA 1
ATOM 752 C C . ASN A 1 97 ? -1.466 0.381 7.746 1.00 94.25 97 ASN A C 1
ATOM 754 O O . ASN A 1 97 ? -2.499 0.735 8.321 1.00 94.25 97 ASN A O 1
ATOM 758 N N . ALA A 1 98 ? -0.546 -0.391 8.310 1.00 91.25 98 ALA A N 1
ATOM 759 C CA . ALA A 1 98 ? -0.592 -0.821 9.695 1.00 91.25 98 ALA A CA 1
ATOM 760 C C . ALA A 1 98 ? 0.765 -0.608 10.369 1.00 91.25 98 ALA A C 1
ATOM 762 O O . ALA A 1 98 ? 1.828 -0.776 9.772 1.00 91.25 98 ALA A O 1
ATOM 763 N N . SER A 1 99 ? 0.727 -0.283 11.656 1.00 84.69 99 SER A N 1
ATOM 764 C CA . SER A 1 99 ? 1.918 -0.288 12.495 1.00 84.69 99 SER A CA 1
ATOM 765 C C . SER A 1 99 ? 2.140 -1.710 13.030 1.00 84.69 99 SER A C 1
ATOM 767 O O . SER A 1 99 ? 1.198 -2.376 13.438 1.00 84.69 99 SER A O 1
ATOM 769 N N . ALA A 1 100 ? 3.373 -2.198 13.140 1.00 76.88 100 ALA A N 1
ATOM 770 C CA . ALA A 1 100 ? 3.725 -3.399 13.916 1.00 76.88 100 ALA A CA 1
ATOM 771 C C . ALA A 1 100 ? 3.215 -3.328 15.361 1.00 76.88 100 ALA A C 1
ATOM 773 O O . ALA A 1 100 ? 2.875 -4.362 15.930 1.00 76.88 100 ALA A O 1
ATOM 774 N N . LYS A 1 101 ? 3.058 -2.128 15.944 1.00 81.62 101 LYS A N 1
ATOM 775 C CA . LYS A 1 101 ? 2.392 -1.982 17.250 1.00 81.62 101 LYS A CA 1
ATOM 776 C C . LYS A 1 101 ? 0.945 -2.478 17.224 1.00 81.62 101 LYS A C 1
ATOM 778 O O . LYS A 1 101 ? 0.473 -2.991 18.242 1.00 81.62 101 LYS A O 1
ATOM 783 N N . ASP A 1 102 ? 0.269 -2.412 16.080 1.00 86.56 102 ASP A N 1
ATOM 784 C CA . ASP A 1 102 ? -1.071 -2.974 15.896 1.00 86.56 102 ASP A CA 1
ATOM 785 C C . ASP A 1 102 ? -1.062 -4.509 16.020 1.00 86.56 102 ASP A C 1
ATOM 787 O O . ASP A 1 102 ? -2.055 -5.104 16.446 1.00 86.56 102 ASP A O 1
ATOM 791 N N . PHE A 1 103 ? 0.087 -5.138 15.746 1.00 87.44 103 PHE A N 1
ATOM 792 C CA . PHE A 1 103 ? 0.327 -6.583 15.804 1.00 87.44 103 PHE A CA 1
ATOM 793 C C . PHE A 1 103 ? 0.974 -7.072 17.106 1.00 87.44 103 PHE A C 1
ATOM 795 O O . PHE A 1 103 ? 1.118 -8.280 17.287 1.00 87.44 103 PHE A O 1
ATOM 802 N N . SER A 1 104 ? 1.270 -6.178 18.055 1.00 84.31 104 SER A N 1
ATOM 803 C CA . SER A 1 104 ? 1.746 -6.543 19.405 1.00 84.31 104 SER A CA 1
ATOM 804 C C . SER A 1 104 ? 0.764 -7.434 20.184 1.00 84.31 104 SER A C 1
ATOM 806 O O . SER A 1 104 ? 1.134 -8.129 21.125 1.00 84.31 104 SER A O 1
ATOM 808 N N . GLY A 1 105 ? -0.517 -7.428 19.805 1.00 83.88 105 GLY A N 1
ATOM 809 C CA . GLY A 1 105 ? -1.512 -8.386 20.282 1.00 83.88 105 GLY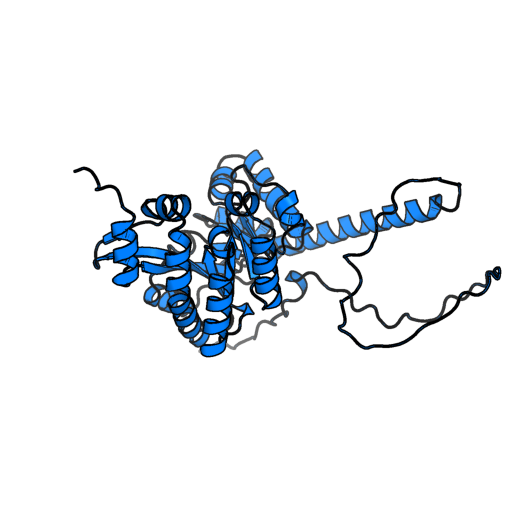 A CA 1
ATOM 810 C C . GLY A 1 105 ? -2.348 -8.922 19.127 1.00 83.88 105 GLY A C 1
ATOM 811 O O . GLY A 1 105 ? -2.334 -8.367 18.033 1.00 83.88 105 GLY A O 1
ATOM 812 N N . SER A 1 106 ? -3.133 -9.970 19.377 1.00 83.94 106 SER A N 1
ATOM 813 C CA . SER A 1 106 ? -3.913 -10.638 18.324 1.00 83.94 106 SER A CA 1
ATOM 814 C C . SER A 1 106 ? -5.117 -9.834 17.819 1.00 83.94 106 SER A C 1
ATOM 816 O O . SER A 1 106 ? -5.688 -10.187 16.794 1.00 83.94 106 SER A O 1
ATOM 818 N N . GLY A 1 107 ? -5.497 -8.744 18.498 1.00 91.44 107 GLY A N 1
ATOM 819 C CA . GLY A 1 107 ? -6.756 -8.029 18.259 1.00 91.44 107 GLY A CA 1
ATOM 820 C C . GLY A 1 107 ? -6.976 -7.560 16.818 1.00 91.44 107 GLY A C 1
ATOM 821 O O . GLY A 1 107 ? -8.091 -7.688 16.319 1.00 91.44 107 GLY A O 1
ATOM 822 N N . LEU A 1 108 ? -5.935 -7.070 16.131 1.00 93.31 108 LEU A N 1
ATOM 823 C CA . LEU A 1 108 ? -6.057 -6.672 14.724 1.00 93.31 108 LEU A CA 1
ATOM 824 C C . LEU A 1 108 ? -6.244 -7.888 13.806 1.00 93.31 108 LEU A C 1
ATOM 826 O O . LEU A 1 108 ? -7.140 -7.885 12.967 1.00 93.31 108 LEU A O 1
ATOM 830 N N . VAL A 1 109 ? -5.447 -8.943 13.993 1.00 94.19 109 VAL A N 1
ATOM 831 C CA . VAL A 1 109 ? -5.557 -10.181 13.202 1.00 94.19 109 VAL A CA 1
ATOM 832 C C . VAL A 1 109 ? -6.925 -10.833 13.404 1.00 94.19 109 VAL A C 1
ATOM 834 O O . VAL A 1 109 ? -7.577 -11.204 12.433 1.00 94.19 109 VAL A O 1
ATOM 837 N N . ASP A 1 110 ? -7.392 -10.906 14.651 1.00 95.50 110 ASP A N 1
ATOM 838 C CA . ASP A 1 110 ? -8.702 -11.457 15.004 1.00 95.50 110 ASP A CA 1
ATOM 839 C C . ASP A 1 110 ? -9.844 -10.627 14.399 1.00 95.50 110 ASP A C 1
ATOM 841 O O . ASP A 1 110 ? -10.842 -11.185 13.939 1.00 95.50 110 ASP A O 1
ATOM 845 N N . ALA A 1 111 ? -9.706 -9.295 14.374 1.00 95.88 111 ALA A N 1
ATOM 846 C CA . ALA A 1 111 ? -10.668 -8.414 13.723 1.00 95.88 111 ALA A CA 1
ATOM 847 C C . ALA A 1 111 ? -10.691 -8.636 12.205 1.00 95.88 111 ALA A C 1
ATOM 849 O O . ALA A 1 111 ? -11.769 -8.822 11.652 1.00 95.88 111 ALA A O 1
ATOM 850 N N . ILE A 1 112 ? -9.532 -8.681 11.540 1.00 96.19 112 ILE A N 1
ATOM 851 C CA . ILE A 1 112 ? -9.441 -8.939 10.094 1.00 96.19 112 ILE A CA 1
ATOM 852 C C . ILE A 1 112 ? -10.067 -10.293 9.752 1.00 96.19 112 ILE A C 1
ATOM 854 O O . ILE A 1 112 ? -10.929 -10.361 8.878 1.00 96.19 112 ILE A O 1
ATOM 858 N N . GLU A 1 113 ? -9.685 -11.359 10.461 1.00 95.06 113 GLU A N 1
ATOM 859 C CA . GLU A 1 113 ? -10.207 -12.707 10.221 1.00 95.06 113 GLU A CA 1
ATOM 860 C C . GLU A 1 113 ? -11.729 -12.757 10.390 1.00 95.06 113 GLU A C 1
ATOM 862 O O . GLU A 1 113 ? -12.432 -13.316 9.543 1.00 95.06 113 GLU A O 1
ATOM 867 N N . ARG A 1 114 ? -12.252 -12.135 11.455 1.00 96.12 114 ARG A N 1
ATOM 868 C CA . ARG A 1 114 ? -13.694 -12.053 11.698 1.00 96.12 114 ARG A CA 1
ATOM 869 C C . ARG A 1 114 ? -14.400 -11.288 10.585 1.00 96.12 114 ARG A C 1
ATOM 871 O O . ARG A 1 114 ? -15.316 -11.836 9.984 1.00 96.12 114 ARG A O 1
ATOM 878 N N . GLU A 1 115 ? -13.990 -10.053 10.303 1.00 96.50 115 GLU A N 1
ATOM 879 C CA . GLU A 1 115 ? -14.688 -9.197 9.339 1.00 96.50 115 GLU A CA 1
ATOM 880 C C . GLU A 1 115 ? -14.638 -9.792 7.924 1.00 96.50 115 GLU A C 1
ATOM 882 O O . GLU A 1 115 ? -15.661 -9.820 7.240 1.00 96.50 115 GLU A O 1
ATOM 887 N N . VAL A 1 116 ? -13.491 -10.326 7.489 1.00 95.06 116 VAL A N 1
ATOM 888 C CA . VAL A 1 116 ? -13.356 -10.961 6.167 1.00 95.06 116 VAL A CA 1
ATOM 889 C C . VAL A 1 116 ? -14.266 -12.183 6.048 1.00 95.06 116 VAL A C 1
ATOM 891 O O . VAL A 1 116 ? -14.978 -12.323 5.052 1.00 95.06 116 VAL A O 1
ATOM 894 N N . ARG A 1 117 ? -14.292 -13.047 7.070 1.00 95.38 117 ARG A N 1
ATOM 895 C CA . ARG A 1 117 ? -15.154 -14.235 7.090 1.00 95.38 117 ARG A CA 1
ATOM 896 C C . ARG A 1 117 ? -16.634 -13.859 7.099 1.00 95.38 117 ARG A C 1
ATOM 898 O O . ARG A 1 117 ? -17.403 -14.415 6.317 1.00 95.38 117 ARG A O 1
ATOM 905 N N . ASP A 1 118 ? -17.027 -12.936 7.970 1.00 96.69 118 ASP A N 1
ATOM 906 C CA . ASP A 1 118 ? -18.429 -12.572 8.183 1.00 96.69 118 ASP A CA 1
ATOM 907 C C . ASP A 1 118 ? -19.014 -11.846 6.951 1.00 96.69 118 ASP A C 1
ATOM 909 O O . ASP A 1 118 ? -20.199 -11.996 6.654 1.00 96.69 118 ASP A O 1
ATOM 913 N N . ASN A 1 119 ? -18.173 -11.145 6.178 1.00 95.88 119 ASN A N 1
ATOM 914 C CA . ASN A 1 119 ? -18.547 -10.486 4.919 1.00 95.88 119 ASN A CA 1
ATOM 915 C C . ASN A 1 119 ? -18.229 -11.311 3.655 1.00 95.88 119 ASN A C 1
ATOM 917 O O . ASN A 1 119 ? -18.457 -10.828 2.547 1.00 95.88 119 ASN A O 1
ATOM 921 N N . GLN A 1 120 ? -17.715 -12.540 3.796 1.00 94.00 120 GLN A N 1
ATOM 922 C CA . GLN A 1 120 ? -17.350 -13.434 2.683 1.00 94.00 120 GLN A CA 1
ATOM 923 C C . GLN A 1 120 ? -16.387 -12.800 1.662 1.00 94.00 120 GLN A C 1
ATOM 925 O O . GLN A 1 120 ? -16.469 -13.054 0.459 1.00 94.00 120 GLN A O 1
ATOM 930 N N . VAL A 1 121 ? -15.463 -11.969 2.143 1.00 94.38 121 VAL A N 1
ATOM 931 C CA . VAL A 1 121 ? -14.430 -11.358 1.306 1.00 94.38 121 VAL A CA 1
ATOM 932 C C . VAL A 1 121 ? -13.343 -12.391 1.010 1.00 94.38 121 VAL A C 1
ATOM 934 O O . VAL A 1 121 ? -12.920 -13.145 1.886 1.00 94.38 121 VAL A O 1
ATOM 937 N N . ALA A 1 122 ? -12.882 -12.440 -0.238 1.00 93.88 122 ALA A N 1
ATOM 938 C CA . ALA A 1 122 ? -11.714 -13.234 -0.589 1.00 93.88 122 ALA A CA 1
ATOM 939 C C . ALA A 1 122 ? -10.469 -12.595 0.049 1.00 93.88 122 ALA A C 1
ATOM 941 O O . ALA A 1 122 ? -10.170 -11.428 -0.184 1.00 93.88 122 ALA A O 1
ATOM 942 N N . ILE A 1 123 ? -9.773 -13.335 0.908 1.00 92.69 123 ILE A N 1
ATOM 943 C CA . ILE A 1 123 ? -8.667 -12.807 1.723 1.00 92.69 123 ILE A CA 1
ATOM 944 C C . ILE A 1 123 ? -7.459 -12.345 0.889 1.00 92.69 123 ILE A C 1
ATOM 946 O O . ILE A 1 123 ? -6.724 -11.458 1.310 1.00 92.69 123 ILE A O 1
ATOM 950 N N . ASP A 1 124 ? -7.290 -12.896 -0.314 1.00 92.25 124 ASP A N 1
ATOM 951 C CA . ASP A 1 124 ? -6.203 -12.590 -1.248 1.00 92.25 124 ASP A CA 1
ATOM 952 C C . ASP A 1 124 ? -6.323 -11.203 -1.901 1.00 92.25 124 ASP A C 1
ATOM 954 O O . ASP A 1 124 ? -5.360 -10.715 -2.497 1.00 92.25 124 ASP A O 1
ATOM 958 N N . VAL A 1 125 ? -7.476 -10.535 -1.760 1.00 95.88 125 VAL A N 1
ATOM 959 C CA . VAL A 1 125 ? -7.655 -9.143 -2.198 1.00 95.88 125 VAL A CA 1
ATOM 960 C C . VAL A 1 125 ? -7.217 -8.121 -1.148 1.00 95.88 125 VAL A C 1
ATOM 962 O O . VAL A 1 125 ? -7.083 -6.942 -1.476 1.00 95.88 125 VAL A O 1
ATOM 965 N N . LEU A 1 126 ? -6.982 -8.549 0.097 1.00 97.06 126 LEU A N 1
ATOM 966 C CA . LEU A 1 126 ? -6.513 -7.690 1.178 1.00 97.06 126 LEU A CA 1
ATOM 967 C C . LEU A 1 126 ? -4.987 -7.722 1.256 1.00 97.06 126 LEU A C 1
ATOM 969 O O . LEU A 1 126 ? -4.363 -8.788 1.268 1.00 97.06 126 LEU A O 1
ATOM 973 N N . ARG A 1 127 ? -4.387 -6.539 1.373 1.00 97.06 127 ARG A N 1
ATOM 974 C CA . ARG A 1 127 ? -2.953 -6.390 1.613 1.00 97.06 127 ARG A CA 1
ATOM 975 C C . ARG A 1 127 ? -2.688 -5.488 2.808 1.00 97.06 127 ARG A C 1
ATOM 977 O O . ARG A 1 127 ? -3.468 -4.581 3.090 1.00 97.06 127 ARG A O 1
ATOM 984 N N . VAL A 1 128 ? -1.588 -5.745 3.501 1.00 95.62 128 VAL A N 1
ATOM 985 C CA . VAL A 1 128 ? -1.149 -4.958 4.656 1.00 95.62 128 VAL A CA 1
ATOM 986 C C . VAL A 1 128 ? 0.215 -4.375 4.344 1.00 95.62 128 VAL A C 1
ATOM 988 O O . VAL A 1 128 ? 1.140 -5.114 4.013 1.00 95.62 128 VAL A O 1
ATOM 991 N N . GLU A 1 129 ? 0.329 -3.064 4.480 1.00 94.50 129 GLU A N 1
ATOM 992 C CA . GLU A 1 129 ? 1.569 -2.323 4.298 1.00 94.50 129 GLU A CA 1
ATOM 993 C C . GLU A 1 129 ? 2.171 -2.021 5.671 1.00 94.50 129 GLU A C 1
ATOM 995 O O . GLU A 1 129 ? 1.485 -1.522 6.567 1.00 94.50 129 GLU A O 1
ATOM 1000 N N . LEU A 1 130 ? 3.439 -2.388 5.853 1.00 89.56 130 LEU A N 1
ATOM 1001 C CA . LEU A 1 130 ? 4.172 -2.247 7.108 1.00 89.56 130 LEU A CA 1
ATOM 1002 C C . LEU A 1 130 ? 5.405 -1.381 6.886 1.00 89.56 130 LEU A C 1
ATOM 1004 O O . LEU A 1 130 ? 6.234 -1.697 6.031 1.00 89.56 130 LEU A O 1
ATOM 1008 N N . THR A 1 131 ? 5.573 -0.346 7.704 1.00 79.06 131 THR A N 1
ATOM 1009 C CA . THR A 1 131 ? 6.786 0.472 7.666 1.00 79.06 131 THR A CA 1
ATOM 1010 C C . THR A 1 131 ? 7.967 -0.237 8.333 1.00 79.06 131 THR A C 1
ATOM 1012 O O . THR A 1 131 ? 7.845 -1.028 9.271 1.00 79.06 131 THR A O 1
ATOM 1015 N N . GLU A 1 132 ? 9.156 0.083 7.846 1.00 71.56 132 GLU A N 1
ATOM 1016 C CA . GLU A 1 132 ? 10.434 -0.494 8.258 1.00 71.56 132 GLU A CA 1
ATOM 1017 C C . GLU A 1 132 ? 10.796 -0.306 9.732 1.00 71.56 132 GLU A C 1
ATOM 1019 O O . GLU A 1 132 ? 11.114 -1.273 10.430 1.00 71.56 132 GLU A O 1
ATOM 1024 N N . SER A 1 133 ? 10.764 0.946 10.203 1.00 65.31 133 SER A N 1
ATOM 1025 C CA . SER A 1 133 ? 11.161 1.324 11.568 1.00 65.31 133 SER A CA 1
ATOM 1026 C C . SER A 1 133 ? 10.400 0.518 12.611 1.00 65.31 133 SER A C 1
ATOM 1028 O O . SER A 1 133 ? 10.889 0.215 13.693 1.00 65.31 133 SER A O 1
ATOM 1030 N N . VAL A 1 134 ? 9.188 0.149 12.236 1.00 63.31 134 VAL A N 1
ATOM 1031 C CA . VAL A 1 134 ? 8.204 -0.458 13.091 1.00 63.31 134 VAL A CA 1
ATOM 1032 C C . VAL A 1 134 ? 8.412 -1.983 13.183 1.00 63.31 134 VAL A C 1
ATOM 1034 O O . VAL A 1 134 ? 8.162 -2.570 14.232 1.00 63.31 134 VAL A O 1
ATOM 1037 N N . ILE A 1 135 ? 8.997 -2.627 12.165 1.00 68.50 135 ILE A N 1
ATOM 1038 C CA . ILE A 1 135 ? 9.415 -4.042 12.226 1.00 68.50 135 ILE A CA 1
ATOM 1039 C C . ILE A 1 135 ? 10.667 -4.217 13.098 1.00 68.50 135 ILE A C 1
ATOM 1041 O O . ILE A 1 135 ? 10.796 -5.221 13.797 1.00 68.50 135 ILE A O 1
ATOM 1045 N N . LEU A 1 136 ? 11.586 -3.246 13.109 1.00 66.50 136 LEU A N 1
ATOM 1046 C CA . LEU A 1 136 ? 12.801 -3.314 13.938 1.00 66.50 136 LEU A CA 1
ATOM 1047 C C . LEU A 1 136 ? 12.500 -3.344 15.445 1.00 66.50 136 LEU A C 1
ATOM 1049 O O . LEU A 1 136 ? 13.297 -3.868 16.221 1.00 66.50 136 LEU A O 1
ATOM 1053 N N . GLU A 1 137 ? 11.353 -2.801 15.849 1.00 67.44 137 GLU A N 1
ATOM 1054 C CA . GLU A 1 137 ? 10.881 -2.779 17.236 1.00 67.44 137 GLU A CA 1
ATOM 1055 C C . GLU A 1 137 ? 9.988 -3.984 17.589 1.00 67.44 137 GLU A C 1
ATOM 1057 O O . GLU A 1 137 ? 9.460 -4.055 18.699 1.00 67.44 137 GLU A O 1
ATOM 1062 N N . SER A 1 138 ? 9.793 -4.923 16.656 1.00 70.75 138 SER A N 1
ATOM 1063 C CA . SER A 1 138 ? 8.838 -6.021 16.817 1.00 70.75 138 SER A CA 1
ATOM 1064 C C . SER A 1 138 ? 9.353 -7.155 17.712 1.00 70.75 138 SER A C 1
ATOM 1066 O O . SER A 1 138 ? 10.532 -7.515 17.711 1.00 70.75 138 SER A O 1
ATOM 1068 N N . ASP A 1 139 ? 8.438 -7.727 18.493 1.00 79.38 139 ASP A N 1
ATOM 1069 C CA . ASP A 1 139 ? 8.670 -8.885 19.354 1.00 79.38 139 ASP A CA 1
ATOM 1070 C C . ASP A 1 139 ? 8.233 -10.203 18.680 1.00 79.38 139 ASP A C 1
ATOM 1072 O O . ASP A 1 139 ? 7.657 -10.219 17.588 1.00 79.38 139 ASP A O 1
ATOM 1076 N N . GLU A 1 140 ? 8.495 -11.344 19.333 1.00 82.81 140 GLU A N 1
ATOM 1077 C CA . GLU A 1 140 ? 8.084 -12.662 18.815 1.00 82.81 140 GLU A CA 1
ATOM 1078 C C . GLU A 1 140 ? 6.562 -12.758 18.600 1.00 82.81 140 GLU A C 1
ATOM 1080 O O . GLU A 1 140 ? 6.114 -13.398 1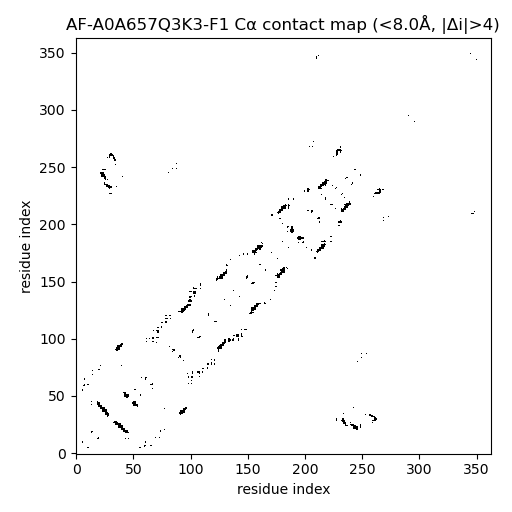7.649 1.00 82.81 140 GLU A O 1
ATOM 1085 N N . HIS A 1 141 ? 5.759 -12.072 19.419 1.00 84.50 141 HIS A N 1
ATOM 1086 C CA . HIS A 1 141 ? 4.302 -12.044 19.266 1.00 84.50 141 HIS A CA 1
ATOM 1087 C C . HIS A 1 141 ? 3.865 -11.364 17.970 1.00 84.50 141 HIS A C 1
ATOM 1089 O O . HIS A 1 141 ? 2.993 -11.871 17.260 1.00 84.50 141 HIS A O 1
ATOM 1095 N N . THR A 1 142 ? 4.493 -10.243 17.634 1.00 86.56 142 THR A N 1
ATOM 1096 C CA . THR A 1 142 ? 4.267 -9.552 16.368 1.00 86.56 142 THR A CA 1
ATOM 1097 C C . THR A 1 142 ? 4.650 -10.441 15.186 1.00 86.56 142 THR A C 1
ATOM 1099 O O . THR A 1 142 ? 3.894 -10.538 14.216 1.00 86.56 142 THR A O 1
ATOM 1102 N N . ALA A 1 143 ? 5.770 -11.164 15.295 1.00 84.75 143 ALA A N 1
ATOM 1103 C CA . ALA A 1 143 ? 6.191 -12.130 14.285 1.00 84.75 143 ALA A CA 1
ATOM 1104 C C . ALA A 1 143 ? 5.158 -13.229 14.033 1.00 84.75 143 ALA A C 1
ATOM 1106 O O . ALA A 1 143 ? 4.825 -13.520 12.881 1.00 84.75 143 ALA A O 1
ATOM 1107 N N . ASP A 1 144 ? 4.611 -13.806 15.096 1.00 89.00 144 ASP A N 1
ATOM 1108 C CA . ASP A 1 144 ? 3.604 -14.855 14.984 1.00 89.00 144 ASP A CA 1
ATOM 1109 C C . ASP A 1 144 ? 2.278 -14.336 14.412 1.00 89.00 144 ASP A C 1
ATOM 1111 O O . ASP A 1 144 ? 1.655 -15.017 13.595 1.00 89.00 144 ASP A O 1
ATOM 1115 N N . ASN A 1 145 ? 1.872 -13.112 14.756 1.00 90.81 145 ASN A N 1
ATOM 1116 C CA . ASN A 1 145 ? 0.670 -12.489 14.199 1.00 90.81 145 ASN A CA 1
ATOM 1117 C C . ASN A 1 145 ? 0.806 -12.179 12.702 1.00 90.81 145 ASN A C 1
ATOM 1119 O O . ASN A 1 145 ? -0.132 -12.421 11.940 1.00 90.81 145 ASN A O 1
ATOM 1123 N N . LEU A 1 146 ? 1.973 -11.711 12.256 1.00 89.75 146 LEU A N 1
ATOM 1124 C CA . LEU A 1 146 ? 2.234 -11.474 10.834 1.00 89.75 146 LEU A CA 1
ATOM 1125 C C . LEU A 1 146 ? 2.292 -12.783 10.034 1.00 89.75 146 LEU A C 1
ATOM 1127 O O . LEU A 1 146 ? 1.681 -12.873 8.971 1.00 89.75 146 LEU A O 1
ATOM 1131 N N . ARG A 1 147 ? 2.916 -13.838 10.574 1.00 89.81 147 ARG A N 1
ATOM 1132 C CA . ARG A 1 147 ? 2.859 -15.185 9.969 1.00 89.81 147 ARG A CA 1
ATOM 1133 C C . ARG A 1 147 ? 1.440 -15.741 9.925 1.00 89.81 147 ARG A C 1
ATOM 1135 O O . ARG A 1 147 ? 1.084 -16.440 8.982 1.00 89.81 147 ARG A O 1
ATOM 1142 N N . ARG A 1 148 ? 0.613 -15.447 10.932 1.00 91.81 148 ARG A N 1
ATOM 1143 C CA . ARG A 1 148 ? -0.798 -15.846 10.931 1.00 91.81 148 ARG A CA 1
ATOM 1144 C C . ARG A 1 148 ? -1.571 -15.143 9.816 1.00 91.81 148 ARG A C 1
ATOM 1146 O O . ARG A 1 148 ? -2.344 -15.809 9.139 1.00 91.81 148 ARG A O 1
ATOM 1153 N N . LEU A 1 149 ? -1.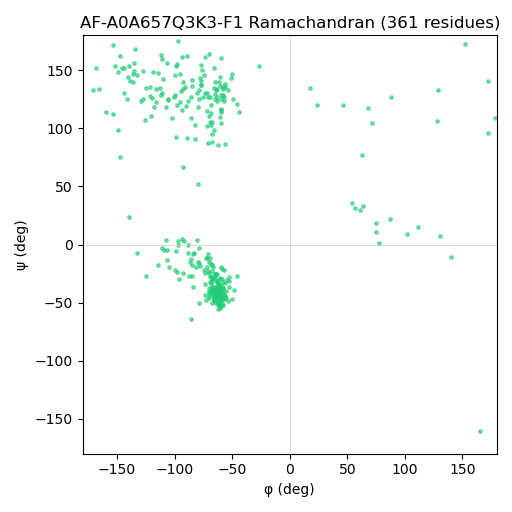339 -13.850 9.579 1.00 91.69 149 LEU A N 1
ATOM 1154 C CA . LEU A 1 149 ? -1.925 -13.142 8.433 1.00 91.69 149 LEU A CA 1
ATOM 1155 C C . LEU A 1 149 ? -1.468 -13.722 7.092 1.00 91.69 149 LEU A C 1
ATOM 1157 O O . LEU A 1 149 ? -2.304 -13.975 6.225 1.00 91.69 149 LEU A O 1
ATOM 1161 N N . GLU A 1 150 ? -0.171 -13.988 6.938 1.00 92.00 150 GLU A N 1
ATOM 1162 C CA . GLU A 1 150 ? 0.359 -14.653 5.743 1.00 92.00 150 GLU A CA 1
ATOM 1163 C C . GLU A 1 150 ? -0.320 -16.017 5.528 1.00 92.00 150 GLU A C 1
ATOM 1165 O O . GLU A 1 150 ? -0.782 -16.319 4.429 1.00 92.00 150 GLU A O 1
ATOM 1170 N N . ALA A 1 151 ? -0.449 -16.827 6.584 1.00 92.44 151 ALA A N 1
ATOM 1171 C CA . ALA A 1 151 ? -1.091 -18.138 6.523 1.00 92.44 151 ALA A CA 1
ATOM 1172 C C . ALA A 1 151 ? -2.591 -18.065 6.187 1.00 92.44 151 ALA A C 1
ATOM 1174 O O . ALA A 1 151 ? -3.132 -19.015 5.619 1.00 92.44 151 ALA A O 1
ATOM 1175 N N . LEU A 1 152 ? -3.257 -16.950 6.511 1.00 92.06 152 LEU A N 1
ATOM 1176 C CA . LEU A 1 152 ? -4.621 -16.671 6.062 1.00 92.06 152 LEU A CA 1
ATOM 1177 C C . LEU A 1 152 ? -4.681 -16.329 4.567 1.00 92.06 152 LEU A C 1
ATOM 1179 O O . LEU A 1 152 ? -5.746 -16.462 3.979 1.00 92.06 152 LEU A O 1
ATOM 1183 N N . GLY A 1 153 ? -3.567 -15.941 3.942 1.00 92.81 153 GLY A N 1
ATOM 1184 C CA . GLY A 1 153 ? -3.485 -15.543 2.535 1.00 92.81 153 GLY A CA 1
ATOM 1185 C C . GLY A 1 153 ? -3.415 -14.030 2.315 1.00 92.81 153 GLY A C 1
ATOM 1186 O O . GLY A 1 153 ? -3.508 -13.588 1.171 1.00 92.81 153 GLY A O 1
ATOM 1187 N N . VAL A 1 154 ? -3.242 -13.239 3.381 1.00 94.75 154 VAL A N 1
ATOM 1188 C CA . VAL A 1 154 ? -3.043 -11.786 3.279 1.00 94.75 154 VAL A CA 1
ATOM 1189 C C . VAL A 1 154 ? -1.642 -11.504 2.752 1.00 94.75 154 VAL A C 1
ATOM 1191 O O . VAL A 1 154 ? -0.653 -12.020 3.273 1.00 94.75 154 VAL A O 1
ATOM 1194 N N . SER A 1 155 ? -1.547 -10.649 1.734 1.00 94.38 155 SER A N 1
ATOM 1195 C CA . SER A 1 155 ? -0.248 -10.210 1.218 1.00 94.38 155 SER A CA 1
ATOM 1196 C C . SER A 1 155 ? 0.340 -9.136 2.129 1.00 94.38 155 SER A C 1
ATOM 1198 O O . SER A 1 155 ? -0.301 -8.115 2.378 1.00 94.38 155 SER A O 1
ATOM 1200 N N . LEU A 1 156 ? 1.561 -9.356 2.612 1.00 93.31 156 LEU A N 1
ATOM 1201 C CA . LEU A 1 156 ? 2.311 -8.349 3.358 1.00 93.31 156 LEU A CA 1
ATOM 1202 C C . LEU A 1 156 ? 3.237 -7.594 2.405 1.00 93.31 156 LEU A C 1
ATOM 1204 O O . LEU A 1 156 ? 3.960 -8.214 1.614 1.00 93.31 156 LEU A O 1
ATOM 1208 N N . GLU A 1 157 ? 3.228 -6.271 2.492 1.00 93.19 157 GLU A N 1
ATOM 1209 C CA . GLU A 1 157 ? 4.065 -5.371 1.704 1.00 93.19 157 GLU A CA 1
ATOM 1210 C C . GLU A 1 157 ? 4.927 -4.523 2.645 1.00 93.19 157 GLU A C 1
ATOM 1212 O O . GLU A 1 157 ? 4.447 -4.027 3.665 1.00 93.19 157 GLU A O 1
ATOM 1217 N N . MET A 1 158 ? 6.211 -4.381 2.325 1.00 90.62 158 MET A N 1
ATOM 1218 C CA . MET A 1 158 ? 7.103 -3.511 3.087 1.00 90.62 158 MET A CA 1
ATOM 1219 C C . MET A 1 158 ? 7.073 -2.106 2.491 1.00 90.62 158 MET A C 1
ATOM 1221 O O . MET A 1 158 ? 7.436 -1.930 1.326 1.00 90.62 158 MET A O 1
ATOM 1225 N N . ASP A 1 159 ? 6.658 -1.134 3.292 1.00 88.06 159 ASP A N 1
ATOM 1226 C CA . ASP A 1 159 ? 6.545 0.269 2.910 1.00 88.06 159 ASP A CA 1
ATOM 1227 C C . ASP A 1 159 ? 7.846 1.055 3.170 1.00 88.06 159 ASP A C 1
ATOM 1229 O O . ASP A 1 159 ? 8.720 0.613 3.924 1.00 88.06 159 ASP A O 1
ATOM 1233 N N . ASP A 1 160 ? 7.981 2.220 2.532 1.00 79.00 160 ASP A N 1
ATOM 1234 C CA . ASP A 1 160 ? 9.075 3.185 2.717 1.00 79.00 160 ASP A CA 1
ATOM 1235 C C . ASP A 1 160 ? 10.500 2.636 2.481 1.00 79.00 160 ASP A C 1
ATOM 1237 O O . ASP A 1 160 ? 11.491 3.106 3.063 1.00 79.00 160 ASP A O 1
ATOM 1241 N N . PHE A 1 161 ? 10.658 1.662 1.578 1.00 80.69 161 PHE A N 1
ATOM 1242 C CA . PHE A 1 161 ? 11.969 1.063 1.332 1.00 80.69 161 PHE A CA 1
ATOM 1243 C C . PHE A 1 161 ? 12.985 2.075 0.785 1.00 80.69 161 PHE A C 1
ATOM 1245 O O . PHE A 1 161 ? 12.789 2.700 -0.262 1.00 80.69 161 PHE A O 1
ATOM 1252 N N . GLY A 1 162 ? 14.140 2.153 1.455 1.00 69.94 162 GLY A N 1
ATOM 1253 C CA . GLY A 1 162 ? 15.290 2.972 1.073 1.00 69.94 162 GLY A CA 1
ATOM 1254 C C . GLY A 1 162 ? 15.262 4.419 1.583 1.00 69.94 162 GLY A C 1
ATOM 1255 O O . GLY A 1 162 ? 15.978 5.275 1.044 1.00 69.94 162 GLY A O 1
ATOM 1256 N N . THR A 1 163 ? 14.495 4.681 2.643 1.00 65.31 163 THR A N 1
ATOM 1257 C CA . THR A 1 163 ? 14.502 5.938 3.416 1.00 65.31 163 THR A CA 1
ATOM 1258 C C . THR A 1 163 ? 15.661 6.036 4.420 1.00 65.31 163 THR A C 1
ATOM 1260 O O . THR A 1 163 ? 16.020 7.144 4.819 1.00 65.31 163 THR A O 1
ATOM 1263 N N . GLY A 1 164 ? 16.349 4.928 4.735 1.00 56.25 164 GLY A N 1
ATOM 1264 C CA . GLY A 1 164 ? 17.658 4.957 5.406 1.00 56.25 164 GLY A CA 1
ATOM 1265 C C . GLY A 1 164 ? 17.901 3.900 6.483 1.00 56.25 164 GLY A C 1
ATOM 1266 O O . GLY A 1 164 ? 19.054 3.741 6.883 1.00 56.25 164 GLY A O 1
ATOM 1267 N N . PHE A 1 165 ? 16.875 3.159 6.915 1.00 52.91 165 PHE A N 1
ATOM 1268 C CA . PHE A 1 165 ? 16.995 2.108 7.935 1.00 52.91 165 PHE A CA 1
ATOM 1269 C C . PHE A 1 165 ? 16.874 0.684 7.359 1.00 52.91 165 PHE A C 1
ATOM 1271 O O . PHE A 1 165 ? 16.957 -0.292 8.107 1.00 52.91 165 PHE A O 1
ATOM 1278 N N . SER A 1 166 ? 16.760 0.556 6.030 1.00 58.06 166 SER A N 1
ATOM 1279 C CA . SER A 1 166 ? 16.493 -0.712 5.351 1.00 58.06 166 SER A CA 1
ATOM 1280 C C . SER A 1 166 ? 17.616 -1.702 5.453 1.00 58.06 166 SER A C 1
ATOM 1282 O O . SER A 1 166 ? 18.542 -1.724 4.640 1.00 58.06 166 SER A O 1
ATOM 1284 N N . SER A 1 167 ? 17.496 -2.582 6.444 1.00 60.97 167 SER A N 1
ATOM 1285 C CA . SER A 1 167 ? 18.286 -3.791 6.477 1.00 60.97 167 SER A CA 1
ATOM 1286 C C . SER A 1 167 ? 17.648 -4.806 5.533 1.00 60.97 167 SER A C 1
ATOM 1288 O O . SER A 1 167 ? 16.518 -5.255 5.709 1.00 60.97 167 SER A O 1
ATOM 1290 N N . LEU A 1 168 ? 18.416 -5.190 4.515 1.00 70.69 168 LEU A N 1
ATOM 1291 C CA . LEU A 1 168 ? 18.171 -6.381 3.694 1.00 70.69 168 LEU A CA 1
ATOM 1292 C C . LEU A 1 168 ? 17.843 -7.612 4.553 1.00 70.69 168 LEU A C 1
ATOM 1294 O O . LEU A 1 168 ? 17.133 -8.512 4.114 1.00 70.69 168 LEU A O 1
ATOM 1298 N N . ASP A 1 169 ? 18.348 -7.621 5.787 1.00 72.69 169 ASP A N 1
ATOM 1299 C CA . ASP A 1 169 ? 18.082 -8.633 6.796 1.00 72.69 169 ASP A CA 1
ATOM 1300 C C . ASP A 1 169 ? 16.590 -8.740 7.143 1.00 72.69 169 ASP A C 1
ATOM 1302 O O . ASP A 1 169 ? 16.110 -9.860 7.302 1.00 72.69 169 ASP A O 1
ATOM 1306 N N . MET A 1 170 ? 15.836 -7.632 7.198 1.00 73.88 170 MET A N 1
ATOM 1307 C CA . MET A 1 170 ? 14.382 -7.686 7.417 1.00 73.88 170 MET A CA 1
ATOM 1308 C C . MET A 1 170 ? 13.672 -8.362 6.248 1.00 73.88 170 MET A C 1
ATOM 1310 O O . MET A 1 170 ? 12.884 -9.283 6.448 1.00 73.88 170 MET A O 1
ATOM 1314 N N . LEU A 1 171 ? 14.013 -7.996 5.015 1.00 78.00 171 LEU A N 1
ATOM 1315 C CA . LEU A 1 171 ? 13.415 -8.628 3.840 1.00 78.00 171 LEU A CA 1
ATOM 1316 C C . LEU A 1 171 ? 13.650 -10.146 3.791 1.00 78.00 171 LEU A C 1
ATOM 1318 O O . LEU A 1 171 ? 12.822 -10.877 3.262 1.00 78.00 171 LEU A O 1
ATOM 1322 N N . GLY A 1 172 ? 14.764 -10.633 4.344 1.00 75.94 172 GLY A N 1
ATOM 1323 C CA . GLY A 1 172 ? 15.049 -12.067 4.422 1.00 75.94 172 GLY A CA 1
ATOM 1324 C C . GLY A 1 172 ? 14.370 -12.807 5.582 1.00 75.94 172 GLY A C 1
ATOM 1325 O O . GLY A 1 172 ? 14.292 -14.034 5.542 1.00 75.94 172 GLY A O 1
ATOM 1326 N N . GLN A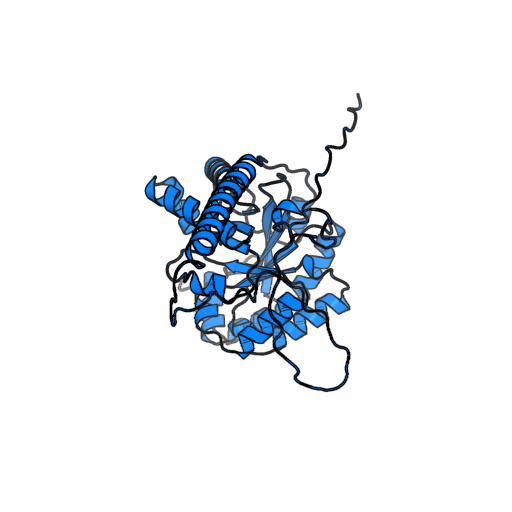 1 173 ? 13.924 -12.101 6.624 1.00 77.94 173 GLN A N 1
ATOM 1327 C CA . GLN A 1 173 ? 13.369 -12.698 7.850 1.00 77.94 173 GLN A CA 1
ATOM 1328 C C . GLN A 1 173 ? 11.840 -12.745 7.869 1.00 77.94 173 GLN A C 1
ATOM 1330 O O . GLN A 1 173 ? 11.259 -13.577 8.570 1.00 77.94 173 GLN A O 1
ATOM 1335 N N . TRP A 1 174 ? 11.203 -11.863 7.106 1.00 80.94 174 TRP A N 1
ATOM 1336 C CA . TRP A 1 174 ? 9.769 -11.624 7.154 1.00 80.94 174 TRP A CA 1
ATOM 1337 C C . TRP A 1 174 ? 9.093 -12.039 5.845 1.00 80.94 174 TRP A C 1
ATOM 1339 O O . TRP A 1 174 ? 9.704 -11.917 4.781 1.00 80.94 174 TRP A O 1
ATOM 1349 N N . PRO A 1 175 ? 7.838 -12.518 5.890 1.00 83.81 175 PRO A N 1
ATOM 1350 C CA . PRO A 1 175 ? 7.147 -13.045 4.717 1.00 83.81 175 PRO A CA 1
ATOM 1351 C C . PRO A 1 175 ? 6.567 -11.941 3.818 1.00 83.81 175 PRO A C 1
ATOM 1353 O O . PRO A 1 175 ? 5.383 -11.922 3.481 1.00 83.81 175 PRO A O 1
ATOM 1356 N N . P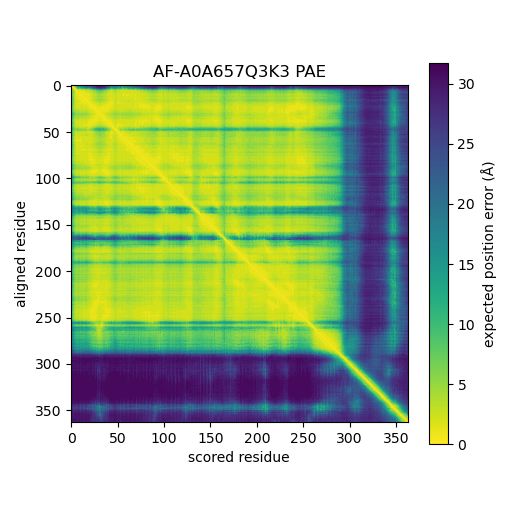HE A 1 176 ? 7.403 -10.979 3.432 1.00 90.12 176 PHE A N 1
ATOM 1357 C CA . PHE A 1 176 ? 6.996 -9.929 2.511 1.00 90.12 176 PHE A CA 1
ATOM 1358 C C . PHE A 1 176 ? 6.834 -10.483 1.100 1.00 90.12 176 PHE A C 1
ATOM 1360 O O . PHE A 1 176 ? 7.711 -11.147 0.550 1.00 90.12 176 PHE A O 1
ATOM 1367 N N . SER A 1 177 ? 5.692 -10.170 0.502 1.00 91.81 177 SER A N 1
ATOM 1368 C CA . SER A 1 177 ? 5.364 -10.509 -0.882 1.00 91.81 177 SER A CA 1
ATOM 1369 C C . SER A 1 177 ? 5.739 -9.392 -1.857 1.00 91.81 177 SER A C 1
ATOM 1371 O O . SER A 1 177 ? 5.989 -9.658 -3.035 1.00 91.81 177 SER A O 1
ATOM 1373 N N . ALA A 1 178 ? 5.817 -8.152 -1.367 1.00 93.12 178 ALA A N 1
ATOM 1374 C CA . ALA A 1 178 ? 6.172 -6.985 -2.156 1.00 93.12 178 ALA A CA 1
ATOM 1375 C C . ALA A 1 178 ? 6.937 -5.938 -1.338 1.00 93.12 178 ALA A C 1
ATOM 1377 O O . ALA A 1 178 ? 6.893 -5.922 -0.107 1.00 93.12 178 ALA A O 1
ATOM 1378 N N . VAL A 1 179 ? 7.612 -5.042 -2.055 1.00 93.19 179 VAL A N 1
ATOM 1379 C CA . VAL A 1 179 ? 8.285 -3.860 -1.510 1.00 93.19 179 VAL A CA 1
ATOM 1380 C C . VAL A 1 179 ? 7.781 -2.612 -2.223 1.00 93.19 179 VAL A C 1
ATOM 1382 O O . VAL A 1 179 ? 7.729 -2.581 -3.458 1.00 93.19 179 VAL A O 1
ATOM 1385 N N . LYS A 1 180 ? 7.468 -1.564 -1.461 1.00 93.94 180 LYS A N 1
ATOM 1386 C CA . LYS A 1 180 ? 7.099 -0.255 -1.990 1.00 93.94 180 LYS A CA 1
ATOM 1387 C C . LYS A 1 180 ? 8.324 0.661 -2.031 1.00 93.94 180 LYS A C 1
ATOM 1389 O O . LYS A 1 180 ? 9.032 0.858 -1.046 1.00 93.94 180 LYS A O 1
ATOM 1394 N N . LEU A 1 181 ? 8.639 1.162 -3.223 1.00 92.62 181 LEU A N 1
ATOM 1395 C CA . LEU A 1 181 ? 9.756 2.065 -3.470 1.00 92.62 181 LEU A CA 1
ATOM 1396 C C . LEU A 1 181 ? 9.309 3.503 -3.198 1.00 92.62 181 LEU A C 1
ATOM 1398 O O . LEU A 1 181 ? 8.573 4.070 -4.009 1.00 92.62 181 LEU A O 1
ATOM 1402 N N . ASP A 1 182 ? 9.817 4.078 -2.106 1.00 90.88 182 ASP A N 1
ATOM 1403 C CA . ASP A 1 182 ? 9.461 5.411 -1.606 1.00 90.88 182 ASP A CA 1
ATOM 1404 C C . ASP A 1 182 ? 9.544 6.519 -2.679 1.00 90.88 182 ASP A C 1
ATOM 1406 O O . ASP A 1 182 ? 10.470 6.584 -3.508 1.00 90.88 182 ASP A O 1
ATOM 1410 N N . GLN A 1 183 ? 8.605 7.466 -2.595 1.00 90.75 183 GLN A N 1
ATOM 1411 C CA . GLN A 1 183 ? 8.533 8.666 -3.429 1.00 90.75 183 GLN A CA 1
ATOM 1412 C C . GLN A 1 183 ? 9.839 9.476 -3.439 1.00 90.75 183 GLN A C 1
ATOM 1414 O O . GLN A 1 183 ? 10.192 10.085 -4.454 1.00 90.75 183 GLN A O 1
ATOM 1419 N N . GLY A 1 184 ? 10.607 9.476 -2.348 1.00 90.25 184 GLY A N 1
ATOM 1420 C CA . GLY A 1 184 ? 11.903 10.135 -2.267 1.00 90.25 184 GLY A CA 1
ATOM 1421 C C . GLY A 1 184 ? 12.913 9.534 -3.244 1.00 90.25 184 GLY A C 1
ATOM 1422 O O . GLY A 1 184 ? 13.655 10.280 -3.892 1.00 90.25 184 GLY A O 1
ATOM 1423 N N . ILE A 1 185 ? 12.933 8.210 -3.424 1.00 90.12 185 ILE A N 1
ATOM 1424 C CA . ILE A 1 185 ? 13.777 7.551 -4.436 1.00 90.12 185 ILE A CA 1
ATOM 1425 C C . ILE A 1 185 ? 13.316 7.936 -5.842 1.00 90.12 185 ILE A C 1
ATOM 1427 O O . ILE A 1 185 ? 14.144 8.296 -6.688 1.00 90.12 185 ILE A O 1
ATOM 1431 N N . ILE A 1 186 ? 12.004 7.911 -6.075 1.00 92.56 186 ILE A N 1
ATOM 1432 C CA . ILE A 1 186 ? 11.368 8.200 -7.371 1.00 92.56 186 ILE A CA 1
ATOM 1433 C C . ILE A 1 186 ? 11.626 9.654 -7.792 1.00 92.56 186 ILE A C 1
ATOM 1435 O O . ILE A 1 186 ? 11.925 9.944 -8.955 1.00 92.56 186 ILE A O 1
ATOM 1439 N N . SER A 1 187 ? 11.593 10.580 -6.837 1.00 91.81 187 SER A N 1
ATOM 1440 C CA . SER A 1 187 ? 11.944 11.982 -7.044 1.00 91.81 187 SER A CA 1
ATOM 1441 C C . SER A 1 187 ? 13.441 12.143 -7.338 1.00 91.81 187 SER A C 1
ATOM 1443 O O . SER A 1 187 ? 13.832 12.713 -8.364 1.00 91.81 187 SER A O 1
ATOM 1445 N N . ARG A 1 188 ? 14.313 11.548 -6.511 1.00 90.88 188 ARG A N 1
ATOM 1446 C CA . ARG A 1 188 ? 15.776 11.643 -6.656 1.00 90.88 188 ARG A CA 1
ATOM 1447 C C . ARG A 1 188 ? 16.304 11.020 -7.951 1.00 90.88 188 ARG A C 1
ATOM 1449 O O . ARG A 1 188 ? 17.293 11.517 -8.494 1.00 90.88 188 ARG A O 1
ATOM 1456 N N . MET A 1 189 ? 15.691 9.960 -8.481 1.00 92.88 189 MET A N 1
ATOM 1457 C CA . MET A 1 189 ? 16.134 9.340 -9.743 1.00 92.88 189 MET A CA 1
ATOM 1458 C C . MET A 1 189 ? 15.944 10.254 -10.966 1.00 92.88 189 MET A C 1
ATOM 1460 O O . MET A 1 189 ? 16.606 10.073 -11.992 1.00 92.88 189 MET A O 1
ATOM 1464 N N . ARG A 1 190 ? 15.087 11.278 -10.874 1.00 87.94 190 ARG A N 1
ATOM 1465 C CA . ARG A 1 190 ? 14.929 12.274 -11.944 1.00 87.94 190 ARG A CA 1
ATOM 1466 C C . ARG A 1 190 ? 16.117 13.232 -12.023 1.00 87.94 190 ARG A C 1
ATOM 1468 O O . ARG A 1 190 ? 16.369 13.774 -13.093 1.00 87.94 190 ARG A O 1
ATOM 1475 N N . THR A 1 191 ? 16.853 13.417 -10.924 1.00 87.69 191 THR A N 1
ATOM 1476 C CA . THR A 1 191 ? 17.867 14.476 -10.795 1.00 87.69 191 THR A CA 1
ATOM 1477 C C . THR A 1 191 ? 19.303 14.005 -11.015 1.00 87.69 191 THR A C 1
ATOM 1479 O O . THR A 1 191 ? 20.155 14.824 -11.349 1.00 87.69 191 THR A O 1
ATOM 1482 N N . SER A 1 192 ? 19.615 12.710 -10.861 1.00 91.38 192 SER A N 1
ATOM 1483 C CA . SER A 1 192 ? 20.976 12.208 -11.104 1.00 91.38 192 SER A CA 1
ATOM 1484 C C . SER A 1 192 ? 21.030 10.762 -11.600 1.00 91.38 192 SER A C 1
ATOM 1486 O O . SER A 1 192 ? 20.232 9.911 -11.203 1.00 91.38 192 SER A O 1
ATOM 1488 N N . GLY A 1 193 ? 22.042 10.454 -12.423 1.00 91.81 193 GLY A N 1
ATOM 1489 C CA . GLY A 1 193 ? 22.314 9.087 -12.882 1.00 91.81 193 GLY A CA 1
ATOM 1490 C C . GLY A 1 193 ? 22.641 8.123 -11.736 1.00 91.81 193 GLY A C 1
ATOM 1491 O O . GLY A 1 193 ? 22.218 6.973 -11.768 1.00 91.81 193 GLY A O 1
ATOM 1492 N N . LYS A 1 194 ? 23.303 8.603 -10.673 1.00 90.31 194 LYS A N 1
ATOM 1493 C CA . LYS A 1 194 ? 23.572 7.803 -9.467 1.00 90.31 194 LYS A CA 1
ATOM 1494 C C . LYS A 1 194 ? 22.272 7.359 -8.791 1.00 90.31 194 LYS A C 1
ATOM 1496 O O . LYS A 1 194 ? 22.137 6.191 -8.445 1.00 90.31 194 LYS A O 1
ATOM 1501 N N . ASN A 1 195 ? 21.302 8.262 -8.658 1.00 91.00 195 ASN A N 1
ATOM 1502 C CA . ASN A 1 195 ? 20.008 7.936 -8.058 1.00 91.00 195 ASN A CA 1
ATOM 1503 C C . ASN A 1 195 ? 19.181 6.992 -8.944 1.00 91.00 195 ASN A C 1
ATOM 1505 O O . ASN A 1 195 ? 18.491 6.125 -8.416 1.00 91.00 195 ASN A O 1
ATOM 1509 N N . ARG A 1 196 ? 19.299 7.087 -10.279 1.00 92.38 196 ARG A N 1
ATOM 1510 C CA . ARG A 1 196 ? 18.725 6.076 -11.189 1.00 92.38 196 ARG A CA 1
ATOM 1511 C C . ARG A 1 196 ? 19.314 4.691 -10.954 1.00 92.38 196 ARG A C 1
ATOM 1513 O O . ARG A 1 196 ? 18.571 3.716 -10.933 1.00 92.38 196 ARG A O 1
ATOM 1520 N N . THR A 1 197 ? 20.629 4.598 -10.754 1.00 90.50 197 THR A N 1
ATOM 1521 C CA . THR A 1 197 ? 21.287 3.325 -10.432 1.00 90.50 197 THR A CA 1
ATOM 1522 C C . THR A 1 197 ? 20.808 2.761 -9.095 1.00 90.50 197 THR A C 1
ATOM 1524 O O . THR A 1 197 ? 20.621 1.550 -8.997 1.00 90.50 197 THR A O 1
ATOM 1527 N N . ILE A 1 198 ? 20.570 3.612 -8.089 1.00 89.88 198 ILE A N 1
ATOM 1528 C CA . ILE A 1 198 ? 20.006 3.190 -6.796 1.00 89.88 198 ILE A CA 1
ATOM 1529 C C . ILE A 1 198 ? 18.610 2.597 -7.003 1.00 89.88 198 ILE A C 1
ATOM 1531 O O . ILE A 1 198 ? 18.401 1.446 -6.638 1.00 89.88 198 ILE A O 1
ATOM 1535 N N . ALA A 1 199 ? 17.706 3.315 -7.678 1.00 91.62 199 ALA A N 1
ATOM 1536 C CA . ALA A 1 199 ? 16.362 2.816 -7.976 1.00 91.62 199 ALA A CA 1
ATOM 1537 C C . ALA A 1 199 ? 16.395 1.473 -8.733 1.00 91.62 199 ALA A C 1
ATOM 1539 O O . ALA A 1 199 ? 15.725 0.522 -8.345 1.00 91.62 199 ALA A O 1
ATOM 1540 N N . LEU A 1 200 ? 17.237 1.349 -9.767 1.00 91.44 200 LEU A N 1
ATOM 1541 C CA . LEU A 1 200 ? 17.395 0.098 -10.518 1.00 91.44 200 LEU A CA 1
ATOM 1542 C C . LEU A 1 200 ? 17.940 -1.050 -9.654 1.00 91.44 200 LEU A C 1
ATOM 1544 O O . LEU A 1 200 ? 17.560 -2.204 -9.844 1.00 91.44 200 LEU A O 1
ATOM 1548 N N . SER A 1 201 ? 18.844 -0.749 -8.722 1.00 90.19 201 SER A N 1
ATOM 1549 C CA . SER A 1 201 ? 19.408 -1.751 -7.812 1.00 90.19 201 SER A CA 1
ATOM 1550 C C . SER A 1 201 ? 18.366 -2.229 -6.804 1.00 90.19 201 SER A C 1
ATOM 1552 O O . SER A 1 201 ? 18.257 -3.435 -6.603 1.00 90.19 201 SER A O 1
ATOM 1554 N N . SER A 1 202 ? 17.554 -1.317 -6.256 1.00 89.88 202 SER A N 1
ATOM 1555 C CA . SER A 1 202 ? 16.400 -1.651 -5.412 1.00 89.88 202 SER A CA 1
ATOM 1556 C C . SER A 1 202 ? 15.432 -2.579 -6.140 1.00 89.88 202 SER A C 1
ATOM 1558 O O . SER A 1 202 ? 15.014 -3.594 -5.589 1.00 89.88 202 SER A O 1
ATOM 1560 N N . VAL A 1 203 ? 15.150 -2.287 -7.415 1.00 90.69 203 VAL A N 1
ATOM 1561 C CA . VAL A 1 203 ? 14.272 -3.129 -8.230 1.00 90.69 203 VAL A CA 1
ATOM 1562 C C . VAL A 1 203 ? 14.855 -4.534 -8.410 1.00 90.69 203 VAL A C 1
ATOM 1564 O O . VAL A 1 203 ? 14.204 -5.534 -8.125 1.00 90.69 203 VAL A O 1
ATOM 1567 N N . ARG A 1 204 ? 16.120 -4.642 -8.819 1.00 88.75 204 ARG A N 1
ATOM 1568 C CA . ARG A 1 204 ? 16.782 -5.947 -9.002 1.00 88.75 204 ARG A CA 1
ATOM 1569 C C . ARG A 1 204 ? 16.850 -6.770 -7.720 1.00 88.75 204 ARG A C 1
ATOM 1571 O O . ARG A 1 204 ? 16.749 -7.994 -7.765 1.00 88.75 204 ARG A O 1
ATOM 1578 N N . MET A 1 205 ? 17.054 -6.102 -6.595 1.00 88.50 205 MET A N 1
ATOM 1579 C CA . MET A 1 205 ? 17.118 -6.734 -5.289 1.00 88.50 205 MET A CA 1
ATOM 1580 C C . MET A 1 205 ? 15.775 -7.366 -4.914 1.00 88.50 205 MET A C 1
ATOM 1582 O O . MET A 1 205 ? 15.767 -8.545 -4.578 1.00 88.50 205 MET A O 1
ATOM 1586 N N . ALA A 1 206 ? 14.656 -6.642 -5.029 1.00 89.06 206 ALA A N 1
ATOM 1587 C CA . ALA A 1 206 ? 13.352 -7.222 -4.698 1.00 89.06 206 ALA A CA 1
ATOM 1588 C C . ALA A 1 206 ? 13.017 -8.420 -5.610 1.00 89.06 206 ALA A C 1
ATOM 1590 O O . ALA A 1 206 ? 12.619 -9.470 -5.112 1.00 89.06 206 ALA A O 1
ATOM 1591 N N . HIS A 1 207 ? 13.318 -8.329 -6.915 1.00 87.69 207 HIS A N 1
ATOM 1592 C CA . HIS A 1 207 ? 13.200 -9.472 -7.839 1.00 87.69 207 HIS A CA 1
ATOM 1593 C C . HIS A 1 207 ? 14.033 -10.678 -7.393 1.00 87.69 207 HIS A C 1
ATOM 1595 O O . HIS A 1 207 ? 13.541 -11.804 -7.386 1.00 87.69 207 HIS A O 1
ATOM 1601 N N . SER A 1 208 ? 15.276 -10.444 -6.961 1.00 85.75 208 SER A N 1
ATOM 1602 C CA . SER A 1 208 ? 16.172 -11.503 -6.468 1.00 85.75 208 SER A CA 1
ATOM 1603 C C . SER A 1 208 ? 15.656 -12.171 -5.189 1.00 85.75 208 SER A C 1
ATOM 1605 O O . SER A 1 208 ? 15.994 -13.322 -4.922 1.00 85.75 208 SER A O 1
ATOM 1607 N N . LEU A 1 209 ? 14.839 -11.459 -4.410 1.00 85.88 209 LEU A N 1
ATOM 1608 C CA . LEU A 1 209 ? 14.159 -11.964 -3.216 1.00 85.88 209 LEU A CA 1
ATOM 1609 C C . LEU A 1 209 ? 12.793 -12.595 -3.535 1.00 85.88 209 LEU A C 1
ATOM 1611 O O . LEU A 1 209 ? 12.126 -13.094 -2.637 1.00 85.88 209 LEU A O 1
ATOM 1615 N N . GLY A 1 210 ? 12.385 -12.614 -4.809 1.00 87.12 210 GLY A N 1
ATOM 1616 C CA . GLY A 1 210 ? 11.097 -13.152 -5.243 1.00 87.12 210 GLY A CA 1
ATOM 1617 C C . GLY A 1 210 ? 9.902 -12.253 -4.921 1.00 87.12 210 GLY A C 1
ATOM 1618 O O . GLY A 1 210 ? 8.775 -12.745 -4.928 1.00 87.12 210 GLY A O 1
ATOM 1619 N N . MET A 1 211 ? 10.144 -10.968 -4.653 1.00 91.25 211 MET A N 1
ATOM 1620 C CA . MET A 1 211 ? 9.136 -9.988 -4.252 1.00 91.25 211 MET A CA 1
ATOM 1621 C C . MET A 1 211 ? 8.685 -9.124 -5.433 1.00 91.25 211 MET A C 1
ATOM 1623 O O . MET A 1 211 ? 9.484 -8.766 -6.304 1.00 91.25 211 MET A O 1
ATOM 1627 N N . ASP A 1 212 ? 7.407 -8.750 -5.430 1.00 91.94 212 ASP A N 1
ATOM 1628 C CA . ASP A 1 212 ? 6.864 -7.731 -6.329 1.00 91.94 212 ASP A CA 1
ATOM 1629 C C . ASP A 1 212 ? 7.316 -6.320 -5.902 1.00 91.94 212 ASP A C 1
ATOM 1631 O O . ASP A 1 212 ? 7.751 -6.097 -4.771 1.00 91.94 212 ASP A O 1
ATOM 1635 N N . ILE A 1 213 ? 7.230 -5.343 -6.813 1.00 93.44 213 ILE A N 1
ATOM 1636 C CA . ILE A 1 213 ? 7.613 -3.953 -6.527 1.00 93.44 213 ILE A CA 1
ATOM 1637 C C . ILE A 1 213 ? 6.489 -3.001 -6.889 1.00 93.44 213 ILE A C 1
ATOM 1639 O O . ILE A 1 213 ? 6.072 -2.923 -8.053 1.00 93.44 213 ILE A O 1
ATOM 1643 N N . VAL A 1 214 ? 6.098 -2.208 -5.900 1.00 95.75 214 VAL A N 1
ATOM 1644 C CA . VAL A 1 214 ? 5.198 -1.068 -6.046 1.00 95.75 214 VAL A CA 1
ATOM 1645 C C . VAL A 1 214 ? 6.045 0.198 -6.086 1.00 95.75 214 VAL A C 1
ATOM 1647 O O . VAL A 1 214 ? 6.916 0.395 -5.251 1.00 95.75 214 VAL A O 1
ATOM 1650 N N . ALA A 1 215 ? 5.844 1.054 -7.080 1.00 96.06 215 ALA A N 1
ATOM 1651 C CA . ALA A 1 215 ? 6.573 2.311 -7.192 1.00 96.06 215 ALA A CA 1
ATOM 1652 C C . ALA A 1 215 ? 5.680 3.503 -6.826 1.00 96.06 215 ALA A C 1
ATOM 1654 O O . ALA A 1 215 ? 4.621 3.679 -7.432 1.00 96.06 215 ALA A O 1
ATOM 1655 N N . GLU A 1 216 ? 6.122 4.328 -5.876 1.00 95.56 216 GLU A N 1
ATOM 1656 C CA . GLU A 1 216 ? 5.312 5.388 -5.274 1.00 95.56 216 GLU A CA 1
ATOM 1657 C C . GLU A 1 216 ? 5.669 6.807 -5.705 1.00 95.56 216 GLU A C 1
ATOM 1659 O O . GLU A 1 216 ? 6.782 7.105 -6.122 1.00 95.56 216 GLU A O 1
ATOM 1664 N N . GLY A 1 217 ? 4.716 7.734 -5.594 1.00 95.62 217 GLY A N 1
ATOM 1665 C CA . GLY A 1 217 ? 4.980 9.139 -5.917 1.00 95.62 217 GLY A CA 1
ATOM 1666 C C . GLY A 1 217 ? 5.345 9.362 -7.389 1.00 95.62 217 GLY A C 1
ATOM 1667 O O . GLY A 1 217 ? 6.143 10.237 -7.727 1.00 95.62 217 GLY A O 1
ATOM 1668 N N . ILE A 1 218 ? 4.782 8.569 -8.305 1.00 97.00 218 ILE A N 1
ATOM 1669 C CA . ILE A 1 218 ? 4.972 8.777 -9.742 1.00 97.00 218 ILE A CA 1
ATOM 1670 C C . ILE A 1 218 ? 4.235 10.050 -10.179 1.00 97.00 218 ILE A C 1
ATOM 1672 O O . ILE A 1 218 ? 3.008 10.097 -10.245 1.00 97.00 218 ILE A O 1
ATOM 1676 N N . GLU A 1 219 ? 5.002 11.082 -10.528 1.00 96.44 219 GLU A N 1
ATOM 1677 C CA . GLU A 1 219 ? 4.483 12.390 -10.962 1.00 96.44 219 GLU A CA 1
ATOM 1678 C C . GLU A 1 219 ? 4.625 12.654 -12.468 1.00 96.44 219 GLU A C 1
ATOM 1680 O O . GLU A 1 219 ? 4.162 13.677 -12.970 1.00 96.44 219 GLU A O 1
ATOM 1685 N N . SER A 1 220 ? 5.275 11.759 -13.218 1.00 95.44 220 SER A N 1
ATOM 1686 C CA . SER A 1 220 ? 5.466 11.944 -14.658 1.00 95.44 220 SER A CA 1
ATOM 1687 C C . SER A 1 220 ? 5.437 10.635 -15.435 1.00 95.44 220 SER A C 1
ATOM 1689 O O . SER A 1 220 ? 5.851 9.585 -14.935 1.00 95.44 220 SER A O 1
ATOM 1691 N N . ARG A 1 221 ? 5.022 10.727 -16.704 1.00 95.06 221 ARG A N 1
ATOM 1692 C CA . ARG A 1 221 ? 5.053 9.612 -17.658 1.00 95.06 221 ARG A CA 1
ATOM 1693 C C . ARG A 1 221 ? 6.461 9.041 -17.835 1.00 95.06 221 ARG A C 1
ATOM 1695 O O . ARG A 1 221 ? 6.614 7.831 -17.948 1.00 95.06 221 ARG A O 1
ATOM 1702 N N . ASP A 1 222 ? 7.485 9.890 -17.821 1.00 94.06 222 ASP A N 1
ATOM 1703 C CA . ASP A 1 222 ? 8.876 9.455 -17.978 1.00 94.06 222 ASP A CA 1
ATOM 1704 C C . ASP A 1 222 ? 9.349 8.624 -16.781 1.00 94.06 222 ASP A C 1
ATOM 1706 O O . ASP A 1 222 ? 9.987 7.588 -16.971 1.00 94.06 222 ASP A O 1
ATOM 1710 N N . SER A 1 223 ? 8.992 9.032 -15.554 1.00 95.31 223 SER A N 1
ATOM 1711 C CA . SER A 1 223 ? 9.239 8.225 -14.351 1.00 95.31 223 SER A CA 1
ATOM 1712 C C . SER A 1 223 ? 8.538 6.872 -14.451 1.00 95.31 223 SER A C 1
ATOM 1714 O O . SER A 1 223 ? 9.170 5.847 -14.208 1.00 95.31 223 SER A O 1
ATOM 1716 N N . TYR A 1 224 ? 7.266 6.860 -14.861 1.00 95.81 224 TYR A N 1
ATOM 1717 C CA . TYR A 1 224 ? 6.488 5.633 -15.033 1.00 95.81 224 TYR A CA 1
ATOM 1718 C C . TYR A 1 224 ? 7.149 4.665 -16.027 1.00 95.81 224 TYR A C 1
ATOM 1720 O O . TYR A 1 224 ? 7.399 3.510 -15.695 1.00 95.81 224 TYR A O 1
ATOM 1728 N N . ILE A 1 225 ? 7.497 5.145 -17.228 1.00 93.62 225 ILE A N 1
ATOM 1729 C CA . ILE A 1 225 ? 8.138 4.330 -18.273 1.00 93.62 225 ILE A CA 1
ATOM 1730 C C . ILE A 1 225 ? 9.501 3.813 -17.805 1.00 93.62 225 ILE A C 1
ATOM 1732 O O . ILE A 1 225 ? 9.858 2.667 -18.076 1.00 93.62 225 ILE A O 1
ATOM 1736 N N . PHE A 1 226 ? 10.278 4.638 -17.099 1.00 93.62 226 PHE A N 1
ATOM 1737 C CA . PHE A 1 226 ? 11.558 4.209 -16.543 1.00 93.62 226 PHE A CA 1
ATOM 1738 C C . PHE A 1 226 ? 11.386 3.052 -15.549 1.00 93.62 226 PHE A C 1
ATOM 1740 O O . PHE A 1 226 ? 12.076 2.044 -15.679 1.00 93.62 226 PHE A O 1
ATOM 1747 N N . LEU A 1 227 ? 10.458 3.172 -14.597 1.00 94.56 227 LEU A N 1
ATOM 1748 C CA . LEU A 1 227 ? 10.204 2.165 -13.558 1.00 94.56 227 LEU A CA 1
ATOM 1749 C C . LEU A 1 227 ? 9.641 0.867 -14.145 1.00 94.56 227 LEU A C 1
ATOM 1751 O O . LEU A 1 227 ? 10.104 -0.223 -13.810 1.00 94.56 227 LEU A O 1
ATOM 1755 N N . GLN A 1 228 ? 8.723 0.979 -15.103 1.00 93.94 228 GLN A N 1
ATOM 1756 C CA . GLN A 1 228 ? 8.225 -0.159 -15.871 1.00 93.94 228 GLN A CA 1
ATOM 1757 C C . GLN A 1 228 ? 9.365 -0.906 -16.580 1.00 93.94 228 GLN A C 1
ATOM 1759 O O . GLN A 1 228 ? 9.466 -2.129 -16.491 1.00 93.94 228 GLN A O 1
ATOM 1764 N N . ASN A 1 229 ? 10.261 -0.181 -17.256 1.00 91.12 229 ASN A N 1
ATOM 1765 C CA . ASN A 1 229 ? 11.421 -0.778 -17.922 1.00 91.12 229 ASN A CA 1
ATOM 1766 C C . ASN A 1 229 ? 12.460 -1.325 -16.937 1.00 91.12 229 ASN A C 1
ATOM 1768 O O . ASN A 1 229 ? 13.188 -2.256 -17.277 1.00 91.12 229 ASN A O 1
ATOM 1772 N N . ALA A 1 230 ? 12.535 -0.771 -15.727 1.00 91.06 230 ALA A N 1
ATOM 1773 C CA . ALA A 1 230 ? 13.369 -1.308 -14.662 1.00 91.06 230 ALA A CA 1
ATOM 1774 C C . ALA A 1 230 ? 12.825 -2.642 -14.128 1.00 91.06 230 ALA A C 1
ATOM 1776 O O . ALA A 1 230 ? 13.613 -3.436 -13.627 1.00 91.06 230 ALA A O 1
ATOM 1777 N N . GLY A 1 231 ? 11.521 -2.907 -14.277 1.00 90.94 231 GLY A N 1
ATOM 1778 C CA . GLY A 1 231 ? 10.869 -4.139 -13.834 1.00 90.94 231 GLY A CA 1
ATOM 1779 C C . GLY A 1 231 ? 9.897 -3.959 -12.666 1.00 90.94 231 GLY A C 1
ATOM 1780 O O . GLY A 1 231 ? 9.533 -4.958 -12.052 1.00 90.94 231 GLY A O 1
ATOM 1781 N N . CYS A 1 232 ? 9.471 -2.735 -12.336 1.00 94.06 232 CYS A N 1
ATOM 1782 C CA . CYS A 1 232 ? 8.385 -2.527 -11.373 1.00 94.06 232 CYS A CA 1
ATOM 1783 C C . CYS A 1 232 ? 7.082 -3.165 -11.884 1.00 94.06 232 CYS A C 1
ATOM 1785 O O . CYS A 1 232 ? 6.774 -3.095 -13.077 1.00 94.06 232 CYS A O 1
ATOM 1787 N N . THR A 1 233 ? 6.317 -3.789 -10.988 1.00 93.50 233 THR A N 1
ATOM 1788 C CA . THR A 1 233 ? 5.091 -4.522 -11.343 1.00 93.50 233 THR A CA 1
ATOM 1789 C C . THR A 1 233 ? 3.836 -3.676 -11.151 1.00 93.50 233 THR A C 1
ATOM 1791 O O . THR A 1 233 ? 2.885 -3.819 -11.929 1.00 93.50 233 THR A O 1
ATOM 1794 N N . THR A 1 234 ? 3.868 -2.744 -10.196 1.00 96.50 234 THR A N 1
ATOM 1795 C CA . THR A 1 234 ? 2.760 -1.848 -9.843 1.00 96.50 234 THR A CA 1
ATOM 1796 C C . THR A 1 234 ? 3.263 -0.414 -9.671 1.00 96.50 234 THR A C 1
ATOM 1798 O O . THR A 1 234 ? 4.408 -0.188 -9.280 1.00 96.50 234 THR A O 1
ATOM 1801 N N . GLY A 1 235 ? 2.421 0.574 -9.973 1.00 96.81 235 GLY A N 1
ATOM 1802 C CA . GLY A 1 235 ? 2.723 1.986 -9.748 1.00 96.81 235 GLY A CA 1
ATOM 1803 C C . GLY A 1 235 ? 1.560 2.760 -9.154 1.00 96.81 235 GLY A C 1
ATOM 1804 O O . GLY A 1 235 ? 0.407 2.512 -9.507 1.00 96.81 235 GLY A O 1
ATOM 1805 N N . GLN A 1 236 ? 1.894 3.744 -8.324 1.00 97.81 236 GLN A N 1
ATOM 1806 C CA . GLN A 1 236 ? 0.977 4.743 -7.789 1.00 97.81 236 GLN A CA 1
ATOM 1807 C C . GLN A 1 236 ? 1.619 6.133 -7.763 1.00 97.81 236 GLN A C 1
ATOM 1809 O O . GLN A 1 236 ? 2.839 6.297 -7.719 1.00 97.81 236 GLN A O 1
ATOM 1814 N N . GLY A 1 237 ? 0.786 7.167 -7.822 1.00 97.25 237 GLY A N 1
ATOM 1815 C CA . GLY A 1 237 ? 1.246 8.551 -7.778 1.00 97.25 237 GLY A CA 1
ATOM 1816 C C . GLY A 1 237 ? 0.313 9.509 -8.497 1.00 97.25 237 GLY A C 1
ATOM 1817 O O . GLY A 1 237 ? -0.630 9.102 -9.172 1.00 97.25 237 GLY A O 1
ATOM 1818 N N . TYR A 1 238 ? 0.585 10.805 -8.367 1.00 97.44 238 TYR A N 1
ATOM 1819 C CA . TYR A 1 238 ? -0.312 11.857 -8.854 1.00 97.44 238 TYR A CA 1
ATOM 1820 C C . TYR A 1 238 ? -0.425 11.930 -10.377 1.00 97.44 238 TYR A C 1
ATOM 1822 O O . TYR A 1 238 ? -1.385 12.510 -10.877 1.00 97.44 238 TYR A O 1
ATOM 1830 N N . TRP A 1 239 ? 0.508 11.326 -11.116 1.00 96.88 239 TRP A N 1
ATOM 1831 C CA . TRP A 1 239 ? 0.357 11.143 -12.559 1.00 96.88 239 TRP A CA 1
ATOM 1832 C C . TRP A 1 239 ? -0.772 10.165 -12.916 1.00 96.88 239 TRP A C 1
ATOM 1834 O O . TRP A 1 239 ? -1.394 10.312 -13.964 1.00 96.88 239 TRP A O 1
ATOM 1844 N N . ILE A 1 240 ? -1.041 9.188 -12.045 1.00 97.06 240 ILE A N 1
ATOM 1845 C CA . ILE A 1 240 ? -2.152 8.237 -12.172 1.00 97.06 240 ILE A CA 1
ATOM 1846 C C . ILE A 1 240 ? -3.406 8.866 -11.565 1.00 97.06 240 ILE A C 1
ATOM 1848 O O . ILE A 1 240 ? -4.375 9.130 -12.271 1.00 97.06 240 ILE A O 1
ATOM 1852 N N . SER A 1 241 ? -3.374 9.122 -10.256 1.00 97.75 241 SER A N 1
ATOM 1853 C CA . SER A 1 241 ? -4.422 9.826 -9.524 1.00 97.75 241 SER A CA 1
ATOM 1854 C C . SER A 1 241 ? -3.944 10.202 -8.121 1.00 97.75 241 SER A C 1
ATOM 1856 O O . SER A 1 241 ? -3.121 9.520 -7.504 1.00 97.75 241 SER A O 1
ATOM 1858 N N . LYS A 1 242 ? -4.512 11.285 -7.590 1.00 97.38 242 LYS A N 1
ATOM 1859 C CA . LYS A 1 242 ? -4.479 11.566 -6.149 1.00 97.38 242 LYS A CA 1
ATOM 1860 C C . LYS A 1 242 ? -5.367 10.560 -5.395 1.00 97.38 242 LYS A C 1
ATOM 1862 O O . LYS A 1 242 ? -6.214 9.932 -6.034 1.00 97.38 242 LYS A O 1
ATOM 1867 N N . PRO A 1 243 ? -5.221 10.432 -4.066 1.00 97.44 243 PRO A N 1
ATOM 1868 C CA . PRO A 1 243 ? -6.187 9.714 -3.239 1.00 97.44 243 PRO A CA 1
ATOM 1869 C C . PRO A 1 243 ? -7.598 10.292 -3.411 1.00 97.44 243 PRO A C 1
ATOM 1871 O O . PRO A 1 243 ? -7.770 11.514 -3.412 1.00 97.44 243 PRO A O 1
ATOM 1874 N N . LEU A 1 244 ? -8.595 9.423 -3.555 1.00 97.62 244 LEU A N 1
ATOM 1875 C CA . LEU A 1 244 ? -9.996 9.774 -3.803 1.00 97.62 244 LEU A CA 1
ATOM 1876 C C . LEU A 1 244 ? -10.884 9.260 -2.662 1.00 97.62 244 LEU A C 1
ATOM 1878 O O . LEU A 1 244 ? -10.593 8.197 -2.126 1.00 97.62 244 LEU A O 1
ATOM 1882 N N . PRO A 1 245 ? -11.995 9.927 -2.310 1.00 96.94 245 PRO A N 1
ATOM 1883 C CA . PRO A 1 245 ? -13.023 9.274 -1.498 1.00 96.94 245 PRO A CA 1
ATOM 1884 C C . PRO A 1 245 ? -13.561 8.038 -2.240 1.00 96.94 245 PRO A C 1
ATOM 1886 O O . PRO A 1 245 ? -13.420 7.950 -3.465 1.00 96.94 245 PRO A O 1
ATOM 1889 N N . LEU A 1 246 ? -14.189 7.103 -1.523 1.00 97.81 246 LEU A N 1
ATOM 1890 C CA . LEU A 1 246 ? -14.661 5.835 -2.092 1.00 97.81 246 LEU A CA 1
ATOM 1891 C C . LEU A 1 246 ? -15.493 6.034 -3.365 1.00 97.81 246 LEU A C 1
ATOM 1893 O O . LEU A 1 246 ? -15.215 5.410 -4.384 1.00 97.81 246 LEU A O 1
ATOM 1897 N N . GLU A 1 247 ? -16.456 6.955 -3.360 1.00 97.44 247 GLU A N 1
ATOM 1898 C CA . GLU A 1 247 ? -17.305 7.228 -4.524 1.00 97.44 247 GLU A CA 1
ATOM 1899 C C . GLU A 1 247 ? -16.477 7.709 -5.722 1.00 97.44 247 GLU A C 1
ATOM 1901 O O . GLU A 1 247 ? -16.707 7.301 -6.862 1.00 97.44 247 GLU A O 1
ATOM 1906 N N . GLY A 1 248 ? -15.469 8.545 -5.462 1.00 98.06 248 GLY A N 1
ATOM 1907 C CA . GLY A 1 248 ? -14.524 9.001 -6.475 1.00 98.06 248 GLY A CA 1
ATOM 1908 C C . GLY A 1 248 ? -13.683 7.854 -7.033 1.00 98.06 248 GLY A C 1
ATOM 1909 O O . GLY A 1 248 ? -13.478 7.785 -8.245 1.00 98.06 248 GLY A O 1
ATOM 1910 N N . PHE A 1 249 ? -13.243 6.932 -6.175 1.00 98.38 249 PHE A N 1
ATOM 1911 C CA . PHE A 1 249 ? -12.510 5.740 -6.588 1.00 98.38 249 PHE A CA 1
ATOM 1912 C C . PHE A 1 249 ? -13.366 4.790 -7.431 1.00 98.38 249 PHE A C 1
ATOM 1914 O O . PHE A 1 249 ? -12.898 4.322 -8.462 1.00 98.38 249 PHE A O 1
ATOM 1921 N N . LEU A 1 250 ? -14.634 4.565 -7.082 1.00 98.00 250 LEU A N 1
ATOM 1922 C CA . LEU A 1 250 ? -15.543 3.730 -7.879 1.00 98.00 250 LEU A CA 1
ATOM 1923 C C . LEU A 1 250 ? -15.797 4.328 -9.273 1.00 98.00 250 LEU A C 1
ATOM 1925 O O . LEU A 1 250 ? -15.809 3.616 -10.280 1.00 98.00 250 LEU A O 1
ATOM 1929 N N . VAL A 1 251 ? -15.940 5.655 -9.363 1.00 97.44 251 VAL A N 1
ATOM 1930 C CA . VAL A 1 251 ? -16.027 6.357 -10.655 1.00 97.44 251 VAL A CA 1
ATOM 1931 C C . VAL A 1 251 ? -14.716 6.255 -11.433 1.00 97.44 251 VAL A C 1
ATOM 1933 O O . VAL A 1 251 ? -14.740 6.150 -12.655 1.00 97.44 251 VAL A O 1
ATOM 1936 N N . PHE A 1 252 ? -13.569 6.295 -10.758 1.00 97.00 252 PHE A N 1
ATOM 1937 C CA . PHE A 1 252 ? -12.270 6.106 -11.395 1.00 97.00 252 PHE A CA 1
ATOM 1938 C C . PHE A 1 252 ? -12.121 4.680 -11.946 1.00 97.00 252 PHE A C 1
ATOM 1940 O O . PHE A 1 252 ? -11.774 4.509 -13.110 1.00 97.00 252 PHE A O 1
ATOM 1947 N N . ALA A 1 253 ? -12.450 3.673 -11.137 1.00 96.00 253 ALA A N 1
ATOM 1948 C CA . ALA A 1 253 ? -12.295 2.256 -11.447 1.00 96.00 253 ALA A CA 1
ATOM 1949 C C . ALA A 1 253 ? -13.272 1.731 -12.510 1.00 96.00 253 ALA A C 1
ATOM 1951 O O . ALA A 1 253 ? -12.988 0.730 -13.157 1.00 96.00 253 ALA A O 1
ATOM 1952 N N . SER A 1 254 ? -14.409 2.400 -12.708 1.00 94.12 254 SER A N 1
ATOM 1953 C CA . SER A 1 254 ? -15.390 2.050 -13.747 1.00 94.12 254 SER A CA 1
ATOM 1954 C C . SER A 1 254 ? -15.055 2.611 -15.132 1.00 94.12 254 SER A C 1
ATOM 1956 O O . SER A 1 254 ? -15.734 2.284 -16.105 1.00 94.12 254 SER A O 1
ATOM 1958 N N . ARG A 1 255 ? -14.033 3.467 -15.248 1.00 91.69 255 ARG A N 1
ATOM 1959 C CA . ARG A 1 255 ? -13.585 3.997 -16.539 1.00 91.69 255 ARG A CA 1
ATOM 1960 C C . ARG A 1 255 ? -12.612 3.020 -17.188 1.00 91.69 255 ARG A C 1
ATOM 1962 O O . ARG A 1 255 ? -11.661 2.586 -16.545 1.00 91.69 255 ARG A O 1
ATOM 1969 N N . ASP A 1 256 ? -12.777 2.792 -18.488 1.00 82.06 256 ASP A N 1
ATOM 1970 C CA . ASP A 1 256 ? -11.764 2.125 -19.311 1.00 82.06 256 ASP A CA 1
ATOM 1971 C C . ASP A 1 256 ? -10.568 3.067 -19.503 1.00 82.06 256 ASP A C 1
ATOM 1973 O O . ASP A 1 256 ? -10.505 3.873 -20.434 1.00 82.06 256 ASP A O 1
ATOM 1977 N N . GLN A 1 257 ? -9.640 3.015 -18.552 1.00 85.81 257 GLN A N 1
ATOM 1978 C CA . GLN A 1 257 ? -8.364 3.714 -18.603 1.00 85.81 257 GLN A CA 1
ATOM 1979 C C . GLN A 1 257 ? -7.245 2.696 -18.768 1.00 85.81 257 GLN A C 1
ATOM 1981 O O . GLN A 1 257 ? -7.150 1.733 -18.009 1.00 85.81 257 GLN A O 1
ATOM 1986 N N . GLU A 1 258 ? -6.376 2.949 -19.742 1.00 87.44 258 GLU A N 1
ATOM 1987 C CA . GLU A 1 258 ? -5.170 2.162 -19.950 1.00 87.44 258 GLU A CA 1
ATOM 1988 C C . GLU A 1 258 ? -3.933 3.030 -19.741 1.00 87.44 258 GLU A C 1
ATOM 1990 O O . GLU A 1 258 ? -3.809 4.145 -20.261 1.00 87.44 258 GLU A O 1
ATOM 1995 N N . TRP A 1 259 ? -2.985 2.486 -18.991 1.00 93.38 259 TRP A N 1
ATOM 1996 C CA . TRP A 1 259 ? -1.649 3.038 -18.841 1.00 93.38 259 TRP A CA 1
ATOM 1997 C C . TRP A 1 259 ? -0.684 2.316 -19.779 1.00 93.38 259 TRP A C 1
ATOM 1999 O O . TRP A 1 259 ? -0.930 1.166 -20.150 1.00 93.38 259 TRP A O 1
ATOM 2009 N N . PRO A 1 260 ? 0.437 2.954 -20.170 1.00 90.44 260 PRO A N 1
ATOM 2010 C CA . PRO A 1 260 ? 1.457 2.285 -20.965 1.00 90.44 260 PRO A CA 1
ATOM 2011 C C . PRO A 1 260 ? 1.813 0.936 -20.339 1.00 90.44 260 PRO A C 1
ATOM 2013 O O . PRO A 1 260 ? 2.170 0.882 -19.170 1.00 90.44 260 PRO A O 1
ATOM 2016 N N . ALA A 1 261 ? 1.724 -0.146 -21.105 1.00 86.00 261 ALA A N 1
ATOM 2017 C CA . ALA A 1 261 ? 2.049 -1.490 -20.645 1.00 86.00 261 ALA A CA 1
ATOM 2018 C C . ALA A 1 261 ? 3.174 -2.055 -21.510 1.00 86.00 261 ALA A C 1
ATOM 2020 O O . ALA A 1 261 ? 2.985 -2.345 -22.690 1.00 86.00 261 ALA A O 1
ATOM 2021 N N . LEU A 1 262 ? 4.359 -2.217 -20.929 1.00 78.94 262 LEU A N 1
ATOM 2022 C CA . LEU A 1 262 ? 5.470 -2.922 -21.552 1.00 78.94 262 LEU A CA 1
ATOM 2023 C C . LEU A 1 262 ? 6.025 -3.957 -20.587 1.00 78.94 262 LEU A C 1
ATOM 2025 O O . LEU A 1 262 ? 6.518 -3.644 -19.509 1.00 78.94 262 LEU A O 1
ATOM 2029 N N . ARG A 1 263 ? 6.045 -5.210 -21.040 1.00 81.94 263 ARG A N 1
ATOM 2030 C CA . ARG A 1 263 ? 6.671 -6.321 -20.309 1.00 81.94 263 ARG A CA 1
ATOM 2031 C C . ARG A 1 263 ? 8.188 -6.380 -20.498 1.00 81.94 263 ARG A C 1
ATOM 2033 O O . ARG A 1 263 ? 8.819 -7.317 -20.024 1.00 81.94 263 ARG A O 1
ATOM 2040 N N . LEU A 1 264 ? 8.781 -5.409 -21.201 1.00 81.06 264 LEU A N 1
ATOM 2041 C CA . LEU A 1 264 ? 10.205 -5.409 -21.540 1.00 81.06 264 LEU A CA 1
ATOM 2042 C C . LEU A 1 264 ? 11.093 -5.470 -20.290 1.00 81.06 264 LEU A C 1
ATOM 2044 O O . LEU A 1 264 ? 12.057 -6.232 -20.279 1.00 81.06 264 LEU A O 1
ATOM 2048 N N . GLY A 1 265 ? 10.736 -4.739 -19.229 1.00 78.50 265 GLY A N 1
ATOM 2049 C CA . GLY A 1 265 ? 11.456 -4.799 -17.956 1.00 78.50 265 GLY A CA 1
ATOM 2050 C C . GLY A 1 265 ? 11.440 -6.194 -17.331 1.00 78.50 265 GLY A C 1
ATOM 2051 O O . GLY A 1 265 ? 12.484 -6.699 -16.930 1.00 78.50 265 GLY A O 1
ATOM 2052 N N . LEU A 1 266 ? 10.290 -6.877 -17.344 1.00 81.12 266 LEU A N 1
ATOM 2053 C CA . LEU A 1 266 ? 10.182 -8.255 -16.849 1.00 81.12 266 LEU A CA 1
ATOM 2054 C C . LEU A 1 266 ? 10.941 -9.258 -17.721 1.00 81.12 266 LEU A C 1
ATOM 2056 O O . LEU A 1 266 ? 11.557 -10.177 -17.194 1.00 81.12 266 LEU A O 1
ATOM 2060 N N . PHE A 1 267 ? 10.954 -9.076 -19.045 1.00 85.69 267 PHE A N 1
ATOM 2061 C CA . PHE A 1 267 ? 11.806 -9.886 -19.918 1.00 85.69 267 PHE A CA 1
ATOM 2062 C C . PHE A 1 267 ? 13.288 -9.688 -19.595 1.00 85.69 267 PHE A C 1
ATOM 2064 O O . PHE A 1 267 ? 14.038 -10.663 -19.561 1.00 85.69 267 PHE A O 1
ATOM 2071 N N . HIS A 1 268 ? 13.709 -8.450 -19.323 1.00 81.75 268 HIS A N 1
ATOM 2072 C CA . HIS A 1 268 ? 15.074 -8.165 -18.897 1.00 81.75 268 HIS A CA 1
ATOM 2073 C C . HIS A 1 268 ? 15.397 -8.829 -17.551 1.00 81.75 268 HIS A C 1
ATOM 2075 O O . HIS A 1 268 ? 16.447 -9.459 -17.434 1.00 81.75 268 HIS A O 1
ATOM 2081 N N . MET A 1 269 ? 14.488 -8.770 -16.571 1.00 83.12 269 MET A N 1
ATOM 2082 C CA . MET A 1 269 ? 14.660 -9.469 -15.291 1.00 83.12 269 MET A CA 1
ATOM 2083 C C . MET A 1 269 ? 14.756 -10.985 -15.482 1.00 83.12 269 MET A C 1
ATOM 2085 O O . MET A 1 269 ? 15.728 -11.587 -15.042 1.00 83.12 269 MET A O 1
ATOM 2089 N N . ALA A 1 270 ? 13.868 -11.590 -16.274 1.00 84.69 270 ALA A N 1
ATOM 2090 C CA . ALA A 1 270 ? 13.918 -13.023 -16.564 1.00 84.69 270 ALA A CA 1
ATOM 2091 C C . ALA A 1 270 ? 15.237 -13.458 -17.234 1.00 84.69 270 ALA A C 1
ATOM 2093 O O . ALA A 1 270 ? 15.745 -14.553 -16.980 1.00 84.69 270 ALA A O 1
ATOM 2094 N N . GLN A 1 271 ? 15.819 -12.609 -18.087 1.00 87.88 271 GLN A N 1
ATOM 2095 C CA . GLN A 1 271 ? 17.140 -12.860 -18.666 1.00 87.88 271 GLN A CA 1
ATOM 2096 C C . GLN A 1 271 ? 18.249 -12.814 -17.609 1.00 87.88 271 GLN A C 1
ATOM 2098 O O . GLN A 1 271 ? 19.133 -13.674 -17.628 1.00 87.88 271 GLN A O 1
ATOM 2103 N N . LEU A 1 272 ? 18.210 -11.836 -16.698 1.00 83.81 272 LEU A N 1
ATOM 2104 C CA . LEU A 1 272 ? 19.162 -11.735 -15.591 1.00 83.81 272 LEU A CA 1
ATOM 2105 C C . LEU A 1 272 ? 19.053 -12.943 -14.655 1.00 83.81 272 LEU A C 1
ATOM 2107 O O . LEU A 1 272 ? 20.077 -13.554 -14.349 1.00 83.81 272 LEU A O 1
ATOM 2111 N N . ASP A 1 273 ? 17.836 -13.350 -14.298 1.00 81.50 273 ASP A N 1
ATOM 2112 C CA . ASP A 1 273 ? 17.582 -14.527 -13.464 1.00 81.50 273 ASP A CA 1
ATOM 2113 C C . ASP A 1 273 ? 18.134 -15.795 -14.111 1.00 81.50 273 ASP A C 1
ATOM 2115 O O . ASP A 1 273 ? 18.785 -16.610 -13.460 1.00 81.50 273 ASP A O 1
ATOM 2119 N N . HIS A 1 274 ? 17.946 -15.951 -15.424 1.00 86.44 274 HIS A N 1
ATOM 2120 C CA . HIS A 1 274 ? 18.487 -17.089 -16.157 1.00 86.44 274 HIS A CA 1
ATOM 2121 C C . HIS A 1 274 ? 20.025 -17.092 -16.182 1.00 86.44 274 HIS A C 1
ATOM 2123 O O . HIS A 1 274 ? 20.647 -18.150 -16.059 1.00 86.44 274 HIS A O 1
ATOM 2129 N N . ILE A 1 275 ? 20.664 -15.925 -16.323 1.00 88.06 275 ILE A N 1
ATOM 2130 C CA . ILE A 1 275 ? 22.128 -15.799 -16.241 1.00 88.06 275 ILE A CA 1
ATOM 2131 C C . ILE A 1 275 ? 22.617 -16.166 -14.837 1.00 88.06 275 ILE A C 1
ATOM 2133 O O . ILE A 1 275 ? 23.572 -16.936 -14.707 1.00 88.06 275 ILE A O 1
ATOM 2137 N N . GLN A 1 276 ? 21.949 -15.665 -13.799 1.00 81.88 276 GLN A N 1
ATOM 2138 C CA . GLN A 1 276 ? 22.292 -15.949 -12.412 1.00 81.88 276 GLN A CA 1
ATOM 2139 C C . GLN A 1 276 ? 22.111 -17.437 -12.088 1.00 81.88 276 GLN A C 1
ATOM 2141 O O . GLN A 1 276 ? 23.016 -18.055 -11.533 1.00 81.88 276 GLN A O 1
ATOM 2146 N N . TRP A 1 277 ? 21.012 -18.048 -12.535 1.00 86.94 277 TRP A N 1
ATOM 2147 C CA . TRP A 1 277 ? 20.774 -19.484 -12.400 1.00 86.94 277 TRP A CA 1
ATOM 2148 C C . TRP A 1 277 ? 21.876 -20.315 -13.065 1.00 86.94 277 TRP A C 1
ATOM 2150 O O . TRP A 1 277 ? 22.400 -21.252 -12.462 1.00 86.94 277 TRP A O 1
ATOM 2160 N N . ARG A 1 278 ? 22.289 -19.952 -14.289 1.00 91.25 278 ARG A N 1
ATOM 2161 C CA . ARG A 1 278 ? 23.403 -20.624 -14.978 1.00 91.25 278 ARG A CA 1
ATOM 2162 C C . ARG A 1 278 ? 24.710 -20.502 -14.201 1.00 91.25 278 ARG A C 1
ATOM 2164 O O . ARG A 1 278 ? 25.459 -21.473 -14.144 1.00 91.25 278 ARG A O 1
ATOM 2171 N N . LYS A 1 279 ? 24.991 -19.332 -13.622 1.00 89.88 279 LYS A N 1
ATOM 2172 C CA . LYS A 1 279 ? 26.168 -19.119 -12.772 1.00 89.88 279 LYS A CA 1
ATOM 2173 C C . LYS A 1 279 ? 26.132 -20.041 -11.551 1.00 89.88 279 LYS A C 1
ATOM 2175 O O . LYS A 1 279 ? 27.092 -20.778 -11.349 1.00 89.88 279 LYS A O 1
ATOM 2180 N N . THR A 1 280 ? 25.026 -20.061 -10.807 1.00 85.56 280 THR A N 1
ATOM 2181 C CA . THR A 1 280 ? 24.854 -20.930 -9.632 1.00 85.56 280 THR A CA 1
ATOM 2182 C C . THR A 1 280 ? 25.001 -22.407 -9.993 1.00 85.56 280 THR A C 1
ATOM 2184 O O . THR A 1 280 ? 25.714 -23.134 -9.311 1.00 85.56 280 THR A O 1
ATOM 2187 N N . LEU A 1 281 ? 24.421 -22.844 -11.117 1.00 89.12 281 LEU A N 1
ATOM 2188 C CA . LEU A 1 281 ? 24.582 -24.213 -11.612 1.00 89.12 281 LEU A CA 1
ATOM 2189 C C . LEU A 1 281 ? 26.056 -24.553 -11.891 1.00 89.12 281 LEU A C 1
ATOM 2191 O O . LEU A 1 281 ? 26.519 -25.631 -11.529 1.00 89.12 281 LEU A O 1
ATOM 2195 N N . MET A 1 282 ? 26.803 -23.649 -12.533 1.00 88.31 282 MET A N 1
ATOM 2196 C CA . MET A 1 282 ? 28.231 -23.858 -12.800 1.00 88.31 282 MET A CA 1
ATOM 2197 C C . MET A 1 282 ? 29.053 -23.916 -11.510 1.00 88.31 282 MET A C 1
ATOM 2199 O O . MET A 1 282 ? 29.933 -24.767 -11.398 1.00 88.31 282 MET A O 1
ATOM 2203 N N . GLU A 1 283 ? 28.761 -23.050 -10.538 1.00 85.56 283 GLU A N 1
ATOM 2204 C CA . GLU A 1 283 ? 29.401 -23.070 -9.221 1.00 85.56 283 GLU A CA 1
ATOM 2205 C C . GLU A 1 283 ? 29.136 -24.403 -8.508 1.00 85.56 283 GLU A C 1
ATOM 2207 O O . GLU A 1 283 ? 30.082 -25.046 -8.061 1.00 85.56 283 GLU A O 1
ATOM 2212 N N . GLU A 1 284 ? 27.890 -24.882 -8.474 1.00 83.94 284 GLU A N 1
ATOM 2213 C CA . GLU A 1 284 ? 27.540 -26.172 -7.867 1.00 83.94 284 GLU A CA 1
ATOM 2214 C C . GLU A 1 284 ? 28.239 -27.351 -8.544 1.00 83.94 284 GLU A C 1
ATOM 2216 O O . GLU A 1 284 ? 28.793 -28.210 -7.852 1.00 83.94 284 GLU A O 1
ATOM 2221 N N . VAL A 1 285 ? 28.247 -27.395 -9.880 1.00 87.69 285 VAL A N 1
ATOM 2222 C CA . VAL A 1 285 ? 28.947 -28.438 -10.645 1.00 87.69 285 VAL A CA 1
ATOM 2223 C C . VAL A 1 285 ? 30.442 -28.407 -10.342 1.00 87.69 285 VAL A C 1
ATOM 2225 O O . VAL A 1 285 ? 31.038 -29.462 -10.123 1.00 87.69 285 VAL A O 1
ATOM 2228 N N . PHE A 1 286 ? 31.048 -27.219 -10.281 1.00 85.25 286 PHE A N 1
ATOM 2229 C CA . PHE A 1 286 ? 32.452 -27.058 -9.916 1.00 85.25 286 PHE A CA 1
ATOM 2230 C C . PHE A 1 286 ? 32.702 -27.567 -8.489 1.00 85.25 286 PHE A C 1
ATOM 2232 O O . PHE A 1 286 ? 33.542 -28.440 -8.289 1.00 85.25 286 PHE A O 1
ATOM 2239 N N . PHE A 1 287 ? 31.925 -27.123 -7.498 1.00 77.75 287 PHE A N 1
ATOM 2240 C CA . PHE A 1 287 ? 32.082 -27.564 -6.109 1.00 77.75 287 PHE A CA 1
ATOM 2241 C C . PHE A 1 287 ? 31.927 -29.081 -5.940 1.00 77.75 287 PHE A C 1
ATOM 2243 O O . PHE A 1 287 ? 32.730 -29.687 -5.232 1.00 77.75 287 PHE A O 1
ATOM 2250 N N . HIS A 1 288 ? 30.964 -29.717 -6.615 1.00 74.00 288 HIS A N 1
ATOM 2251 C CA . HIS A 1 288 ? 30.795 -31.174 -6.557 1.00 74.00 288 HIS A CA 1
ATOM 2252 C C . HIS A 1 288 ? 31.922 -31.922 -7.277 1.00 74.00 288 HIS A C 1
ATOM 2254 O O . HIS A 1 288 ? 32.397 -32.935 -6.773 1.00 74.00 288 HIS A O 1
ATOM 2260 N N . SER A 1 289 ? 32.413 -31.396 -8.402 1.00 73.44 289 SER A N 1
ATOM 2261 C CA . SER A 1 289 ? 33.508 -32.018 -9.161 1.00 73.44 289 SER A CA 1
ATOM 2262 C C . SER A 1 289 ? 34.850 -31.998 -8.412 1.00 73.44 289 SER A C 1
ATOM 2264 O O . SER A 1 289 ? 35.710 -32.829 -8.689 1.00 73.44 289 SER A O 1
ATOM 2266 N N . PHE A 1 290 ? 35.036 -31.080 -7.454 1.00 62.38 290 PHE A N 1
ATOM 2267 C CA . PHE A 1 290 ? 36.266 -30.961 -6.655 1.00 62.38 290 PHE A CA 1
ATOM 2268 C C . PHE A 1 290 ? 36.132 -31.443 -5.196 1.00 62.38 290 PHE A C 1
ATOM 2270 O O . PHE A 1 290 ? 37.152 -31.657 -4.538 1.00 62.38 290 PHE A O 1
ATOM 2277 N N . ALA A 1 291 ? 34.918 -31.667 -4.678 1.00 57.38 291 ALA A N 1
ATOM 2278 C CA . ALA A 1 291 ? 34.700 -32.176 -3.317 1.00 57.38 291 ALA A CA 1
ATOM 2279 C C . ALA A 1 291 ? 35.012 -33.678 -3.155 1.00 57.38 291 ALA A C 1
ATOM 2281 O O . ALA A 1 291 ? 35.339 -34.111 -2.050 1.00 57.38 291 ALA A O 1
ATOM 2282 N N . ASP A 1 292 ? 35.002 -34.457 -4.241 1.00 52.09 292 ASP A N 1
ATOM 2283 C CA . ASP A 1 292 ? 35.344 -35.889 -4.214 1.00 52.09 292 ASP A CA 1
ATOM 2284 C C . ASP A 1 292 ? 36.865 -36.164 -4.180 1.00 52.09 292 ASP A C 1
ATOM 2286 O O . ASP A 1 292 ? 37.296 -37.310 -4.046 1.00 52.09 292 ASP A O 1
ATOM 2290 N N . GLY A 1 293 ? 37.707 -35.123 -4.246 1.00 49.41 293 GLY A N 1
ATOM 2291 C CA . GLY A 1 293 ? 39.168 -35.247 -4.329 1.00 49.41 293 GLY A CA 1
ATOM 2292 C C . GLY A 1 293 ? 39.954 -35.074 -3.023 1.00 49.41 293 GLY A C 1
ATOM 2293 O O . GLY A 1 293 ? 41.169 -35.269 -3.020 1.00 49.41 293 GLY A O 1
ATOM 2294 N N . GLY A 1 294 ? 39.332 -34.710 -1.897 1.00 43.22 294 GLY A N 1
ATOM 2295 C CA . GLY A 1 294 ? 40.109 -34.410 -0.693 1.00 43.22 294 GLY A CA 1
ATOM 2296 C C . GLY A 1 294 ? 39.294 -34.346 0.587 1.00 43.22 294 GLY A C 1
ATOM 2297 O O . GLY A 1 294 ? 38.264 -33.688 0.660 1.00 43.22 294 GLY A O 1
ATOM 2298 N N . ARG A 1 295 ? 39.804 -35.000 1.637 1.00 45.69 295 ARG A N 1
ATOM 2299 C CA . ARG A 1 295 ? 39.313 -34.907 3.019 1.00 45.69 295 ARG A CA 1
ATOM 2300 C C . ARG A 1 295 ? 39.309 -33.447 3.494 1.00 45.69 295 ARG A C 1
ATOM 2302 O O . ARG A 1 295 ? 40.245 -33.013 4.160 1.00 45.69 295 ARG A O 1
ATOM 2309 N N . ALA A 1 296 ? 38.246 -32.703 3.226 1.00 39.44 296 ALA A N 1
ATOM 2310 C CA . ALA A 1 296 ? 37.998 -31.425 3.873 1.00 39.44 296 ALA A CA 1
ATOM 2311 C C . ALA A 1 296 ? 37.199 -31.679 5.159 1.00 39.44 296 ALA A C 1
ATOM 2313 O O . ALA A 1 296 ? 35.972 -31.766 5.168 1.00 39.44 296 ALA A O 1
ATOM 2314 N N . ARG A 1 297 ? 37.929 -31.845 6.268 1.00 40.69 297 ARG A N 1
ATOM 2315 C CA . ARG A 1 297 ? 37.374 -31.761 7.623 1.00 40.69 297 ARG A CA 1
ATOM 2316 C C . ARG A 1 297 ? 36.770 -30.364 7.820 1.00 40.69 297 ARG A C 1
ATOM 2318 O O . ARG A 1 297 ? 37.471 -29.373 7.657 1.00 40.69 297 ARG A O 1
ATOM 2325 N N . GLY A 1 298 ? 35.495 -30.319 8.205 1.00 44.47 298 GLY A N 1
ATOM 2326 C CA . GLY A 1 298 ? 34.871 -29.201 8.917 1.00 44.47 298 GLY A CA 1
ATOM 2327 C C . GLY A 1 298 ? 34.818 -27.859 8.187 1.00 44.47 298 GLY A C 1
ATOM 2328 O O . GLY A 1 298 ? 35.530 -26.938 8.566 1.00 44.47 298 GLY A O 1
ATOM 2329 N N . ARG A 1 299 ? 33.904 -27.699 7.225 1.00 37.75 299 ARG A N 1
ATOM 2330 C CA . ARG A 1 299 ? 33.296 -26.391 6.917 1.00 37.75 299 ARG A CA 1
ATOM 2331 C C . ARG A 1 299 ? 31.806 -26.579 6.657 1.00 37.75 299 ARG A C 1
ATOM 2333 O O . ARG A 1 299 ? 31.408 -27.600 6.099 1.00 37.75 299 ARG A O 1
ATOM 2340 N N . CYS A 1 300 ? 31.008 -25.629 7.147 1.00 32.94 300 CYS A N 1
ATOM 2341 C CA . CYS A 1 300 ? 29.551 -25.623 7.089 1.00 32.94 300 CYS A CA 1
ATOM 2342 C C . CYS A 1 300 ? 29.050 -26.037 5.706 1.00 32.94 300 CYS A C 1
ATOM 2344 O O . CYS A 1 300 ? 29.243 -25.321 4.726 1.00 32.94 300 CYS A O 1
ATOM 2346 N N . ARG A 1 301 ? 28.374 -27.187 5.644 1.00 34.78 301 ARG A N 1
ATOM 2347 C CA . ARG A 1 301 ? 27.460 -27.464 4.540 1.00 34.78 301 ARG A CA 1
ATOM 2348 C C . ARG A 1 301 ? 26.391 -26.368 4.576 1.00 34.78 301 ARG A C 1
ATOM 2350 O O . ARG A 1 301 ? 25.812 -26.182 5.650 1.00 34.78 301 ARG A O 1
ATOM 2357 N N . PRO A 1 302 ? 26.091 -25.669 3.473 1.00 30.83 302 PRO A N 1
ATOM 2358 C CA . PRO A 1 302 ? 24.850 -24.918 3.414 1.00 30.83 302 PRO A CA 1
ATOM 2359 C C . PRO A 1 302 ? 23.724 -25.943 3.595 1.00 30.83 302 PRO A C 1
ATOM 2361 O O . PRO A 1 302 ? 23.582 -26.877 2.802 1.00 30.83 302 PRO A O 1
ATOM 2364 N N . ARG A 1 303 ? 22.989 -25.856 4.709 1.00 30.70 303 ARG A N 1
ATOM 2365 C CA . ARG A 1 303 ? 21.770 -26.645 4.896 1.00 30.70 303 ARG A CA 1
ATOM 2366 C C . ARG A 1 303 ? 20.761 -26.142 3.867 1.00 30.70 303 ARG A C 1
ATOM 2368 O O . ARG A 1 303 ? 20.096 -25.137 4.078 1.00 30.70 303 ARG A O 1
ATOM 2375 N N . LEU A 1 304 ? 20.655 -26.860 2.755 1.00 41.81 304 LEU A N 1
ATOM 2376 C CA . LEU A 1 304 ? 19.467 -26.881 1.910 1.00 41.81 304 LEU A CA 1
ATOM 2377 C C . LEU A 1 304 ? 18.309 -27.453 2.741 1.00 41.81 304 LEU A C 1
ATOM 2379 O O . LEU A 1 304 ? 18.079 -28.659 2.740 1.00 41.81 304 LEU A O 1
ATOM 2383 N N . SER A 1 305 ? 17.615 -26.611 3.505 1.00 33.66 305 SER A N 1
ATOM 2384 C CA . SER A 1 305 ? 16.359 -27.006 4.157 1.00 33.66 305 SER A CA 1
ATOM 2385 C C . SER A 1 305 ? 15.267 -25.937 4.130 1.00 33.66 305 SER A C 1
ATOM 2387 O O . SER A 1 305 ? 14.374 -25.992 4.963 1.00 33.66 305 SER A O 1
ATOM 2389 N N . SER A 1 306 ? 15.285 -24.991 3.186 1.00 31.03 306 SER A N 1
ATOM 2390 C CA . SER A 1 306 ? 14.157 -24.051 3.026 1.00 31.03 306 SER A CA 1
ATOM 2391 C C . SER A 1 306 ? 13.642 -23.856 1.599 1.00 31.03 306 SER A C 1
ATOM 2393 O O . SER A 1 306 ? 12.581 -23.273 1.434 1.00 31.03 306 SER A O 1
ATOM 2395 N N . TRP A 1 307 ? 14.301 -24.395 0.567 1.00 29.62 307 TRP A N 1
ATOM 2396 C CA . TRP A 1 307 ? 13.884 -24.147 -0.825 1.00 29.62 307 TRP A CA 1
ATOM 2397 C C . TRP A 1 307 ? 13.306 -25.360 -1.561 1.00 29.62 307 TRP A C 1
ATOM 2399 O O . TRP A 1 307 ? 12.889 -25.233 -2.709 1.00 29.62 307 TRP A O 1
ATOM 2409 N N . ILE A 1 308 ? 13.275 -26.549 -0.943 1.00 33.69 308 ILE A N 1
ATOM 2410 C CA . ILE A 1 308 ? 12.830 -27.780 -1.618 1.00 33.69 308 ILE A CA 1
ATOM 2411 C C . ILE A 1 308 ? 12.143 -28.739 -0.627 1.00 33.69 308 ILE A C 1
ATOM 2413 O O . ILE A 1 308 ? 12.755 -29.712 -0.199 1.00 33.69 308 ILE A O 1
ATOM 2417 N N . THR A 1 309 ? 10.898 -28.456 -0.221 1.00 28.59 309 THR A N 1
ATOM 2418 C CA . THR A 1 309 ? 9.785 -29.420 0.028 1.00 28.59 309 THR A CA 1
ATOM 2419 C C . THR A 1 309 ? 8.580 -28.706 0.667 1.00 28.59 309 THR A C 1
ATOM 2421 O O . THR A 1 309 ? 8.783 -27.859 1.533 1.00 28.59 309 THR A O 1
ATOM 2424 N N . PRO A 1 310 ? 7.326 -29.029 0.290 1.00 28.08 310 PRO A N 1
ATOM 2425 C CA . PRO A 1 310 ? 6.150 -28.540 1.001 1.00 28.08 310 PRO A CA 1
ATOM 2426 C C . PRO A 1 310 ? 5.960 -29.326 2.305 1.00 28.08 310 PRO A C 1
ATOM 2428 O O . PRO A 1 310 ? 6.073 -30.554 2.320 1.00 28.08 310 PRO A O 1
ATOM 2431 N N . ALA A 1 311 ? 5.642 -28.629 3.395 1.00 28.05 311 ALA A N 1
ATOM 2432 C CA . ALA A 1 311 ? 5.172 -29.253 4.624 1.00 28.05 311 ALA A CA 1
ATOM 2433 C C . ALA A 1 311 ? 3.775 -29.849 4.381 1.00 28.05 311 ALA A C 1
ATOM 2435 O O . ALA A 1 311 ? 2.782 -29.130 4.319 1.00 28.05 311 ALA A O 1
ATOM 2436 N N . ALA A 1 312 ? 3.695 -31.169 4.214 1.00 31.39 312 ALA A N 1
ATOM 2437 C CA . ALA A 1 312 ? 2.437 -31.899 4.313 1.00 31.39 312 ALA A CA 1
ATOM 2438 C C . ALA A 1 312 ? 2.181 -32.255 5.786 1.00 31.39 312 ALA A C 1
ATOM 2440 O O . ALA A 1 312 ? 3.045 -32.825 6.455 1.00 31.39 312 ALA A O 1
ATOM 2441 N N . GLY A 1 313 ? 1.000 -31.898 6.289 1.00 26.48 313 GLY A N 1
ATOM 2442 C CA . GLY A 1 313 ? 0.553 -32.195 7.647 1.00 26.48 313 GLY A CA 1
ATOM 2443 C C . GLY A 1 313 ? 0.365 -33.694 7.930 1.00 26.48 313 GLY A C 1
ATOM 2444 O O . GLY A 1 313 ? -0.134 -34.445 7.100 1.00 26.48 313 GLY A O 1
ATOM 2445 N N . SER A 1 314 ? 0.790 -34.075 9.138 1.00 29.77 314 SER A N 1
ATOM 2446 C CA . SER A 1 314 ? 0.397 -35.202 10.006 1.00 29.77 314 SER A CA 1
ATOM 2447 C C . SER A 1 314 ? -0.240 -36.480 9.424 1.00 29.77 314 SER A C 1
ATOM 2449 O O . SER A 1 314 ? -1.407 -36.474 9.044 1.00 29.77 314 SER A O 1
ATOM 2451 N N . ALA A 1 315 ? 0.436 -37.621 9.644 1.00 26.80 315 ALA A N 1
ATOM 2452 C CA . ALA A 1 315 ? -0.165 -38.825 10.247 1.00 26.80 315 ALA A CA 1
ATOM 2453 C C . ALA A 1 315 ? 0.906 -39.782 10.837 1.00 26.80 315 ALA A C 1
ATOM 2455 O O . ALA A 1 315 ? 1.736 -40.333 10.124 1.00 26.80 315 ALA A O 1
ATOM 2456 N N . SER A 1 316 ? 0.868 -39.925 12.167 1.00 29.19 316 SER A N 1
ATOM 2457 C CA . SER A 1 316 ? 1.202 -41.077 13.034 1.00 29.19 316 SER A CA 1
ATOM 2458 C C . SER A 1 316 ? 2.059 -42.268 12.542 1.00 29.19 316 SER A C 1
ATOM 2460 O O . SER A 1 316 ? 1.681 -42.964 11.606 1.00 29.19 316 SER A O 1
ATOM 2462 N N . GLY A 1 317 ? 3.028 -42.676 13.384 1.00 24.44 317 GLY A N 1
ATOM 2463 C CA . GLY A 1 317 ? 3.136 -44.086 13.810 1.00 24.44 317 GLY A CA 1
ATOM 2464 C C . GLY A 1 317 ? 4.482 -44.815 13.649 1.00 24.44 317 GLY A C 1
ATOM 2465 O O . GLY A 1 317 ? 4.791 -45.335 12.587 1.00 24.44 317 GLY A O 1
ATOM 2466 N N . THR A 1 318 ? 5.158 -45.029 14.789 1.00 26.34 318 THR A N 1
ATOM 2467 C CA . THR A 1 318 ? 5.951 -46.232 15.169 1.00 26.34 318 THR A CA 1
ATOM 2468 C C . THR A 1 318 ? 7.311 -46.570 14.510 1.00 26.34 318 THR A C 1
ATOM 2470 O O . THR A 1 318 ? 7.400 -47.159 13.444 1.00 26.34 318 THR A O 1
ATOM 2473 N N . THR A 1 319 ? 8.373 -46.313 15.293 1.00 26.72 319 THR A N 1
ATOM 2474 C CA . THR A 1 319 ? 9.454 -47.237 15.736 1.00 26.72 319 THR A CA 1
ATOM 2475 C C . THR A 1 319 ? 10.164 -48.192 14.750 1.00 26.72 319 THR A C 1
ATOM 2477 O O . THR A 1 319 ? 9.597 -49.196 14.341 1.00 26.72 319 THR A O 1
ATOM 2480 N N . ALA A 1 320 ? 11.494 -48.010 14.639 1.00 25.47 320 ALA A N 1
ATOM 2481 C CA . ALA A 1 320 ? 12.555 -48.966 15.035 1.00 25.47 320 ALA A CA 1
ATOM 2482 C C . ALA A 1 320 ? 13.652 -49.313 13.996 1.00 25.47 320 ALA A C 1
ATOM 2484 O O . ALA A 1 320 ? 13.395 -49.794 12.901 1.00 25.47 320 ALA A O 1
ATOM 2485 N N . ARG A 1 321 ? 14.884 -49.253 14.533 1.00 24.62 321 ARG A N 1
ATOM 2486 C CA . ARG A 1 321 ? 16.085 -50.087 14.315 1.00 24.62 321 ARG A CA 1
ATOM 2487 C C . ARG A 1 321 ? 17.100 -49.775 13.205 1.00 24.62 321 ARG A C 1
ATOM 2489 O O . ARG A 1 321 ? 16.824 -49.703 12.018 1.00 24.62 321 ARG A O 1
ATOM 2496 N N . ALA A 1 322 ? 18.335 -49.704 13.706 1.00 27.59 322 ALA A N 1
ATOM 2497 C CA . ALA A 1 322 ? 19.621 -49.687 13.034 1.00 27.59 322 ALA A CA 1
ATOM 2498 C C . ALA A 1 322 ? 19.933 -51.001 12.299 1.00 27.59 322 ALA A C 1
ATOM 2500 O O . ALA A 1 322 ? 19.546 -52.078 12.755 1.00 27.59 322 ALA A O 1
ATOM 2501 N N . GLY A 1 323 ? 20.736 -50.910 11.235 1.00 24.64 323 GLY A N 1
ATOM 2502 C CA . GLY A 1 323 ? 21.342 -52.072 10.595 1.00 24.64 323 GLY A CA 1
ATOM 2503 C C . GLY A 1 323 ? 22.197 -51.741 9.371 1.00 24.64 323 GLY A C 1
ATOM 2504 O O . GLY A 1 323 ? 21.669 -51.445 8.312 1.00 24.64 323 GLY A O 1
ATOM 2505 N N . SER A 1 324 ? 23.510 -51.899 9.550 1.00 25.22 324 SER A N 1
ATOM 2506 C CA . SER A 1 324 ? 24.509 -52.357 8.572 1.00 25.22 324 SER A CA 1
ATOM 2507 C C . SER A 1 324 ? 24.880 -51.505 7.350 1.00 25.22 324 SER A C 1
ATOM 2509 O O . SER A 1 324 ? 24.144 -51.343 6.384 1.00 25.22 324 SER A O 1
ATOM 2511 N N . ILE A 1 325 ? 26.160 -51.136 7.362 1.00 27.17 325 ILE A N 1
ATOM 2512 C CA . ILE A 1 325 ? 27.025 -50.834 6.220 1.00 27.17 325 ILE A CA 1
ATOM 2513 C C . ILE A 1 325 ? 27.012 -52.016 5.233 1.00 27.17 325 ILE A C 1
ATOM 2515 O O . ILE A 1 325 ? 27.219 -53.158 5.641 1.00 27.17 325 ILE A O 1
ATOM 2519 N N . ALA A 1 326 ? 26.838 -51.736 3.942 1.00 25.31 326 ALA A N 1
ATOM 2520 C CA . ALA A 1 326 ? 27.252 -52.614 2.850 1.00 25.31 326 ALA A CA 1
ATOM 2521 C C . ALA A 1 326 ? 27.743 -51.751 1.679 1.00 25.31 326 ALA A C 1
ATOM 2523 O O . ALA A 1 326 ? 27.112 -50.765 1.303 1.00 25.31 326 ALA A O 1
ATOM 2524 N N . ALA A 1 327 ? 28.925 -52.097 1.175 1.00 25.62 327 ALA A N 1
ATOM 2525 C CA . ALA A 1 327 ? 29.659 -51.375 0.150 1.00 25.62 327 ALA A CA 1
ATOM 2526 C C . ALA A 1 327 ? 29.103 -51.608 -1.271 1.00 25.62 327 ALA A C 1
ATOM 2528 O O . ALA A 1 327 ? 28.508 -52.642 -1.560 1.00 25.62 327 ALA A O 1
ATOM 2529 N N . CYS A 1 328 ? 29.362 -50.610 -2.124 1.00 24.48 328 CYS A N 1
ATOM 2530 C CA . CYS A 1 328 ? 29.205 -50.499 -3.582 1.00 24.48 328 CYS A CA 1
ATOM 2531 C C . CYS A 1 328 ? 29.265 -51.802 -4.414 1.00 24.48 328 CYS A C 1
ATOM 2533 O O . CYS A 1 328 ? 30.042 -52.706 -4.111 1.00 24.48 328 CYS A O 1
ATOM 2535 N N . PRO A 1 329 ? 28.601 -51.808 -5.588 1.00 26.11 329 PRO A N 1
ATOM 2536 C CA . PRO A 1 329 ? 29.369 -51.474 -6.792 1.00 26.11 329 PRO A CA 1
ATOM 2537 C C . PRO A 1 329 ? 28.666 -50.510 -7.759 1.00 26.11 329 PRO A C 1
ATOM 2539 O O . PRO A 1 329 ? 27.480 -50.631 -8.065 1.00 26.11 329 PRO A O 1
ATOM 2542 N N . CYS A 1 330 ? 29.467 -49.585 -8.299 1.00 27.36 330 CYS A N 1
ATOM 2543 C CA . CYS A 1 330 ? 29.181 -48.830 -9.514 1.00 27.36 330 CYS A CA 1
ATOM 2544 C C . CYS A 1 330 ? 28.659 -49.754 -10.620 1.00 27.36 330 CYS A C 1
ATOM 2546 O O . CYS A 1 330 ? 29.379 -50.636 -11.085 1.00 27.36 330 CYS A O 1
ATOM 2548 N N . SER A 1 331 ? 27.451 -49.487 -11.109 1.00 26.03 331 SER A N 1
ATOM 2549 C CA . SER A 1 331 ? 27.073 -49.855 -12.469 1.00 26.03 331 SER A CA 1
ATOM 2550 C C . SER A 1 331 ? 26.212 -48.755 -13.084 1.00 26.03 331 SER A C 1
ATOM 2552 O O . SER A 1 331 ? 25.221 -48.278 -12.536 1.00 26.03 331 SER A O 1
ATOM 2554 N N . THR A 1 332 ? 26.693 -48.304 -14.229 1.00 30.61 332 THR A N 1
ATOM 2555 C CA . THR A 1 332 ? 26.116 -47.352 -15.161 1.00 30.61 332 THR A CA 1
ATOM 2556 C C . THR A 1 332 ? 24.763 -47.845 -15.675 1.00 30.61 332 THR A C 1
ATOM 2558 O O . THR A 1 332 ? 24.695 -48.820 -16.415 1.00 30.61 332 THR A O 1
ATOM 2561 N N . SER A 1 333 ? 23.678 -47.129 -15.370 1.00 25.55 333 SER A N 1
ATOM 2562 C CA . SER A 1 333 ? 22.489 -47.134 -16.231 1.00 25.55 333 SER A CA 1
ATOM 2563 C C . SER A 1 333 ? 21.745 -45.797 -16.160 1.00 25.55 333 SER A C 1
ATOM 2565 O O . SER A 1 333 ? 20.962 -45.502 -15.262 1.00 25.55 333 SER A O 1
ATOM 2567 N N . TRP A 1 334 ? 22.003 -44.957 -17.159 1.00 31.69 334 TRP A N 1
ATOM 2568 C CA . TRP A 1 334 ? 21.089 -43.893 -17.550 1.00 31.69 334 TRP A CA 1
ATOM 2569 C C . TRP A 1 334 ? 19.855 -44.552 -18.164 1.00 31.69 334 TRP A C 1
ATOM 2571 O O . TRP A 1 334 ? 19.955 -45.065 -19.276 1.00 31.69 334 TRP A O 1
ATOM 2581 N N . ARG A 1 335 ? 18.730 -44.582 -17.439 1.00 28.62 335 ARG A N 1
ATOM 2582 C CA . ARG A 1 335 ? 17.344 -44.674 -17.952 1.00 28.62 335 ARG A CA 1
ATOM 2583 C C . ARG A 1 335 ? 16.379 -44.869 -16.778 1.00 28.62 335 ARG A C 1
ATOM 2585 O O . ARG A 1 335 ? 16.131 -45.994 -16.365 1.00 28.62 335 ARG A O 1
ATOM 2592 N N . ARG A 1 336 ? 15.794 -43.773 -16.289 1.00 26.17 336 ARG A N 1
ATOM 2593 C CA . ARG A 1 336 ? 14.390 -43.682 -15.839 1.00 26.17 336 ARG A CA 1
ATOM 2594 C C . ARG A 1 336 ? 14.048 -42.210 -15.559 1.00 26.17 336 ARG A C 1
ATOM 2596 O O . ARG A 1 336 ? 14.852 -41.530 -14.928 1.00 26.17 336 ARG A O 1
ATOM 2603 N N . PRO A 1 337 ? 12.906 -41.698 -16.045 1.00 26.30 337 PRO A N 1
ATOM 2604 C CA . PRO A 1 337 ? 12.482 -40.335 -15.758 1.00 26.30 337 PRO A CA 1
ATOM 2605 C C . PRO A 1 337 ? 12.048 -40.253 -14.291 1.00 26.30 337 PRO A C 1
ATOM 2607 O O . PRO A 1 337 ? 11.221 -41.045 -13.839 1.00 26.30 337 PRO A O 1
ATOM 2610 N N . ILE A 1 338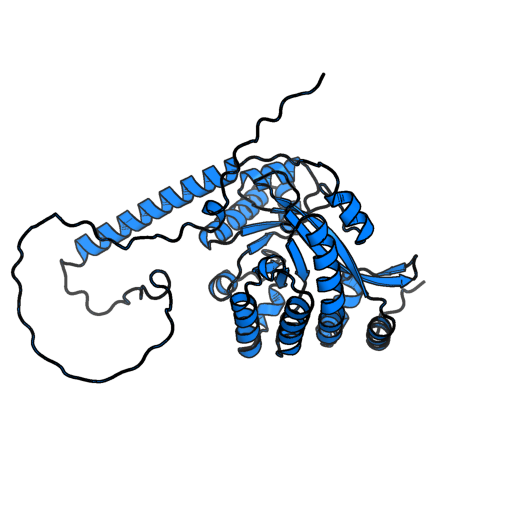 ? 12.614 -39.309 -13.541 1.00 27.28 338 ILE A N 1
ATOM 2611 C CA . ILE A 1 338 ? 12.129 -38.977 -12.201 1.00 27.28 338 ILE A CA 1
ATOM 2612 C C . ILE A 1 338 ? 10.797 -38.244 -12.385 1.00 27.28 338 ILE A C 1
ATOM 2614 O O . ILE A 1 338 ? 10.759 -37.072 -12.759 1.00 27.28 338 ILE A O 1
ATOM 2618 N N . ALA A 1 339 ? 9.698 -38.959 -12.159 1.00 28.91 339 ALA A N 1
ATOM 2619 C CA . ALA A 1 339 ? 8.398 -38.358 -11.911 1.00 28.91 339 ALA A CA 1
ATOM 2620 C C . ALA A 1 339 ? 8.471 -37.573 -10.588 1.00 28.91 339 ALA A C 1
ATOM 2622 O O . ALA A 1 339 ? 8.934 -38.114 -9.586 1.00 28.91 339 ALA A O 1
ATOM 2623 N N . GLY A 1 340 ? 8.042 -36.305 -10.591 1.00 27.34 340 GLY A N 1
ATOM 2624 C CA . GLY A 1 340 ? 7.925 -35.491 -9.369 1.00 27.34 340 GLY A CA 1
ATOM 2625 C C . GLY A 1 340 ? 8.547 -34.091 -9.398 1.00 27.34 340 GLY A C 1
ATOM 2626 O O . GLY A 1 340 ? 8.568 -33.428 -8.369 1.00 27.34 340 GLY A O 1
ATOM 2627 N N . CYS A 1 341 ? 9.041 -33.597 -10.538 1.00 23.69 341 CYS A N 1
ATOM 2628 C CA . CYS A 1 341 ? 9.603 -32.244 -10.628 1.00 23.69 341 CYS A CA 1
ATOM 2629 C C . CYS A 1 341 ? 8.543 -31.211 -11.060 1.00 23.69 341 CYS A C 1
ATOM 2631 O O . CYS A 1 341 ? 8.621 -30.640 -12.145 1.00 23.69 341 CYS A O 1
ATOM 2633 N N . THR A 1 342 ? 7.533 -30.956 -10.228 1.00 27.25 342 THR A N 1
ATOM 2634 C CA . THR A 1 342 ? 6.740 -29.722 -10.350 1.00 27.25 342 THR A CA 1
ATOM 2635 C C . THR A 1 342 ? 7.507 -28.603 -9.650 1.00 27.25 342 THR A C 1
ATOM 2637 O O . THR A 1 342 ? 7.396 -28.425 -8.440 1.00 27.25 342 THR A O 1
ATOM 2640 N N . ARG A 1 343 ? 8.355 -27.894 -10.40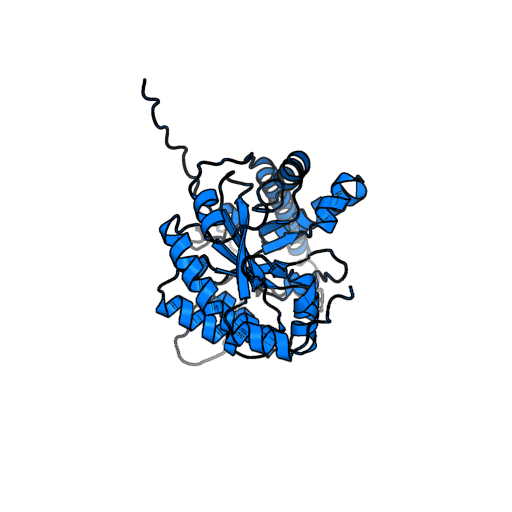5 1.00 33.97 343 ARG A N 1
ATOM 2641 C CA . ARG A 1 343 ? 9.068 -26.697 -9.933 1.00 33.97 343 ARG A CA 1
ATOM 2642 C C . ARG A 1 343 ? 8.067 -25.576 -9.650 1.00 33.97 343 ARG A C 1
ATOM 2644 O O . ARG A 1 343 ? 7.195 -25.304 -10.474 1.00 33.97 343 ARG A O 1
ATOM 2651 N N . SER A 1 344 ? 8.219 -24.902 -8.517 1.00 31.97 344 SER A N 1
ATOM 2652 C CA . SER A 1 344 ? 7.563 -23.627 -8.254 1.00 31.97 344 SER A CA 1
ATOM 2653 C C . SER A 1 344 ? 8.164 -22.555 -9.164 1.00 31.97 344 SER A C 1
ATOM 2655 O O . SER A 1 344 ? 9.338 -22.216 -9.069 1.00 31.97 344 SER A O 1
ATOM 2657 N N . VAL A 1 345 ? 7.355 -22.050 -10.090 1.00 36.72 345 VAL A N 1
ATOM 2658 C CA . VAL A 1 345 ? 7.685 -20.886 -10.919 1.00 36.72 345 VAL A CA 1
ATOM 2659 C C . VAL A 1 345 ? 7.498 -19.626 -10.052 1.00 36.72 345 VAL A C 1
ATOM 2661 O O . VAL A 1 345 ? 6.537 -19.621 -9.267 1.00 36.72 345 VAL A O 1
ATOM 2664 N N . PRO A 1 346 ? 8.365 -18.592 -10.135 1.00 40.28 346 PRO A N 1
ATOM 2665 C CA . PRO A 1 346 ? 8.161 -17.329 -9.417 1.00 40.28 346 PRO A CA 1
ATOM 2666 C C . PRO A 1 346 ? 6.748 -16.773 -9.638 1.00 40.28 346 PRO A C 1
ATOM 2668 O O . PRO A 1 346 ? 6.175 -16.970 -10.710 1.00 40.28 346 PRO A O 1
ATOM 2671 N N . ASN A 1 347 ? 6.157 -16.096 -8.651 1.00 40.19 347 ASN A N 1
ATOM 2672 C CA . ASN A 1 347 ? 4.750 -15.666 -8.716 1.00 40.19 347 ASN A CA 1
ATOM 2673 C C . ASN A 1 347 ? 4.430 -14.804 -9.955 1.00 40.19 347 ASN A C 1
ATOM 2675 O O . ASN A 1 347 ? 3.367 -14.961 -10.557 1.00 40.19 347 ASN A O 1
ATOM 2679 N N . TRP A 1 348 ? 5.380 -13.999 -10.435 1.00 46.44 348 TRP A N 1
ATOM 2680 C CA . TRP A 1 348 ? 5.239 -13.200 -11.658 1.00 46.44 348 TRP A CA 1
ATOM 2681 C C . TRP A 1 348 ? 5.229 -14.019 -12.965 1.00 46.44 348 TRP A C 1
ATOM 2683 O O . TRP A 1 348 ? 4.770 -13.521 -13.992 1.00 46.44 348 TRP A O 1
ATOM 2693 N N . TRP A 1 349 ? 5.647 -15.288 -12.945 1.00 37.28 349 TRP A N 1
ATOM 2694 C CA . TRP A 1 349 ? 5.449 -16.230 -14.058 1.00 37.28 349 TRP A CA 1
ATOM 2695 C C . TRP A 1 349 ? 4.079 -16.925 -14.037 1.00 37.28 349 TRP A C 1
ATOM 2697 O O . TRP A 1 349 ? 3.682 -17.504 -15.046 1.00 37.28 349 TRP A O 1
ATOM 2707 N N . ARG A 1 350 ? 3.359 -16.923 -12.903 1.00 35.09 350 ARG A N 1
ATOM 2708 C CA . ARG A 1 350 ? 2.102 -17.680 -12.734 1.00 35.09 350 ARG A CA 1
ATOM 2709 C C . ARG A 1 350 ? 0.859 -16.957 -13.248 1.00 35.09 350 ARG A C 1
ATOM 2711 O O . ARG A 1 350 ? -0.207 -17.567 -13.296 1.00 35.09 350 ARG A O 1
ATOM 2718 N N . ARG A 1 351 ? 0.960 -15.682 -13.640 1.00 39.06 351 ARG A N 1
ATOM 2719 C CA . ARG A 1 351 ? -0.195 -14.933 -14.154 1.00 39.06 351 ARG A CA 1
ATOM 2720 C C . ARG A 1 351 ? -0.616 -15.489 -15.524 1.00 39.06 351 ARG A C 1
ATOM 2722 O O . ARG A 1 351 ? 0.235 -15.588 -16.411 1.00 39.06 351 ARG A O 1
ATOM 2729 N N . PRO A 1 352 ? -1.897 -15.855 -15.723 1.00 31.53 352 PRO A N 1
ATOM 2730 C CA . PRO A 1 352 ? -2.350 -16.425 -16.981 1.00 31.53 352 PRO A CA 1
ATOM 2731 C C . PRO A 1 352 ? -2.076 -15.462 -18.137 1.00 31.53 352 PRO A C 1
ATOM 2733 O O . PRO A 1 352 ? -2.328 -14.258 -18.061 1.00 31.53 352 PRO A O 1
ATOM 2736 N N . ILE A 1 353 ? -1.559 -16.019 -19.231 1.00 38.75 353 ILE A N 1
ATOM 2737 C CA . ILE A 1 353 ? -1.457 -15.346 -20.521 1.00 38.75 353 ILE A CA 1
ATOM 2738 C C . ILE A 1 353 ? -2.894 -15.161 -21.018 1.00 38.75 353 ILE A C 1
ATOM 2740 O O . ILE A 1 353 ? -3.444 -16.028 -21.692 1.00 38.75 353 ILE A O 1
ATOM 2744 N N . GLY A 1 354 ? -3.535 -14.056 -20.638 1.00 34.97 354 GLY A N 1
ATOM 2745 C CA . GLY A 1 354 ? -4.774 -13.626 -21.271 1.00 34.97 354 GLY A CA 1
ATOM 2746 C C . GLY A 1 354 ? -4.486 -13.380 -22.748 1.00 34.97 354 GLY A C 1
ATOM 2747 O O . GLY A 1 354 ? -3.745 -12.458 -23.090 1.00 34.97 354 GLY A O 1
ATOM 2748 N N . ALA A 1 355 ? -5.006 -14.244 -23.618 1.00 27.45 355 ALA A N 1
ATOM 2749 C CA . ALA A 1 355 ? -5.023 -13.981 -25.046 1.00 27.45 355 ALA A CA 1
ATOM 2750 C C . ALA A 1 355 ? -5.842 -12.699 -25.285 1.00 27.45 355 ALA A C 1
ATOM 2752 O O . ALA A 1 355 ? -6.906 -12.556 -24.674 1.00 27.45 355 ALA A O 1
ATOM 2753 N N . PRO A 1 356 ? -5.395 -11.771 -26.148 1.00 32.81 356 PRO A N 1
ATOM 2754 C CA . PRO A 1 356 ? -6.243 -10.660 -26.543 1.00 32.81 356 PRO A CA 1
ATOM 2755 C C . PRO A 1 356 ? -7.487 -11.253 -27.207 1.00 32.81 356 PRO A C 1
ATOM 2757 O O . PRO A 1 356 ? -7.400 -11.938 -28.228 1.00 32.81 356 PRO A O 1
ATOM 2760 N N . THR A 1 357 ? -8.650 -11.037 -26.597 1.00 31.47 357 THR A N 1
ATOM 2761 C CA . THR A 1 357 ? -9.913 -11.320 -27.267 1.00 31.47 357 THR A CA 1
ATOM 2762 C C . THR A 1 357 ? -10.033 -10.311 -28.399 1.00 31.47 357 THR A C 1
ATOM 2764 O O . THR A 1 357 ? -10.270 -9.127 -28.184 1.00 31.47 357 THR A O 1
ATOM 2767 N N . ALA A 1 358 ? -9.820 -10.776 -29.628 1.00 34.59 358 ALA A N 1
ATOM 2768 C CA . ALA A 1 358 ? -10.197 -10.026 -30.810 1.00 34.59 358 ALA A CA 1
ATOM 2769 C C . ALA A 1 358 ? -11.714 -9.803 -30.744 1.00 34.59 358 ALA A C 1
ATOM 2771 O O . ALA A 1 358 ? -12.490 -10.737 -30.955 1.00 34.59 358 ALA A O 1
ATOM 2772 N N . ARG A 1 359 ? -12.150 -8.585 -30.408 1.00 35.06 359 ARG A N 1
ATOM 2773 C CA . ARG A 1 359 ? -13.536 -8.168 -30.616 1.00 35.06 359 ARG A CA 1
ATOM 2774 C C . ARG A 1 359 ? -13.607 -7.210 -31.790 1.00 35.06 359 ARG A C 1
ATOM 2776 O O . ARG A 1 359 ? -12.892 -6.217 -31.864 1.00 35.06 359 ARG A O 1
ATOM 2783 N N . ALA A 1 360 ? -14.462 -7.616 -32.718 1.00 34.16 360 ALA A N 1
ATOM 2784 C CA . ALA A 1 360 ? -14.799 -6.951 -33.955 1.00 34.16 360 ALA A CA 1
ATOM 2785 C C . ALA A 1 360 ? -15.308 -5.524 -33.715 1.00 34.16 360 ALA A C 1
ATOM 2787 O O . ALA A 1 360 ? -16.119 -5.285 -32.821 1.00 34.16 360 ALA A O 1
ATOM 2788 N N . SER A 1 361 ? -14.855 -4.605 -34.562 1.00 30.92 361 SER A N 1
ATOM 2789 C CA . SER A 1 361 ? -15.428 -3.271 -34.720 1.00 30.92 361 SER A CA 1
ATOM 2790 C C . SER A 1 361 ? -16.871 -3.371 -35.238 1.00 30.92 361 SER A C 1
ATOM 2792 O O . SER A 1 361 ? -17.095 -4.105 -36.206 1.00 30.92 361 SER A O 1
ATOM 2794 N N . PRO A 1 362 ? -17.847 -2.646 -34.666 1.00 43.94 362 PRO A N 1
ATOM 2795 C CA . PRO A 1 362 ? -19.108 -2.359 -35.337 1.00 43.94 362 PRO A CA 1
ATOM 2796 C C . PRO A 1 362 ? -19.052 -0.995 -36.067 1.00 43.94 362 PRO A C 1
ATOM 2798 O O . PRO A 1 362 ? -18.133 -0.218 -35.802 1.00 43.94 362 PRO A O 1
ATOM 2801 N N . PRO A 1 363 ? -19.973 -0.760 -37.025 1.00 43.00 363 PRO A N 1
ATOM 2802 C CA . PRO A 1 363 ? -19.848 0.235 -38.100 1.00 43.00 363 PRO A CA 1
ATOM 2803 C C . PRO A 1 363 ? -19.929 1.702 -37.672 1.00 43.00 363 PRO A C 1
ATOM 2805 O O . PRO A 1 363 ? -20.602 1.996 -36.657 1.00 43.00 363 PRO A O 1
#